Protein AF-A0A5M9ZKP3-F1 (afdb_monomer_lite)

pLDDT: mean 84.17, std 13.14, range [39.78, 98.56]

Foldseek 3Di:
DDPCCVVPNPQDEPAQDDCLAVLLLLLLLLCQLLQAFQQQAHHDQVQWPDDDDCLQWPDDPFHTFGAQNPPSDGQKHAGGADPDDCPPPVNNDFRIDGPQLVWTKHADGGPPHRMGINDHRHNVSSVRSSVSRVNSSVSCNNIGQAQDQDQWDKDAFDQADPVRDGARFRIKTAQPDADQPAFGIWTWHQDPVPRWIWTWTAGPVRPDTDIDTHRDPVSNSVSNSSSSRSHHGPDPPDDD

Sequence (240 aa):
MELGNLLFGHSRGPHPVDRSSPAADLLSDTLAELGVDGYGRRMDDSRLRGPVPDRVLSDTDRGVDVRDPDSGRTLARIRAYWWGDPDDPEAALPNLEVPDAGLTVRWYKYWPRDAYADIPLDPAAAGRARRALAPALKALAPYVRHPTAADPVWHGPAVVDDRGRRVDALDVFDAPPGRPDECDHGWIALDPACGRLEAHCLTRDGMCDTIACFDSMDAARAWVAREARRWRYPDEKGDS

Structure (mmCIF, N/CA/C/O backbone):
data_AF-A0A5M9ZKP3-F1
#
_entry.id   AF-A0A5M9ZKP3-F1
#
loop_
_atom_site.group_PDB
_atom_site.id
_atom_site.type_symbol
_atom_site.label_atom_id
_atom_site.label_alt_id
_atom_site.label_comp_id
_atom_site.label_asym_id
_atom_site.label_entity_id
_atom_site.label_seq_id
_atom_site.pdbx_PDB_ins_code
_atom_site.Cartn_x
_atom_site.Cartn_y
_atom_site.Cartn_z
_atom_site.occupancy
_atom_site.B_iso_or_equiv
_atom_site.auth_seq_id
_atom_site.auth_comp_id
_atom_site.auth_asym_id
_atom_site.auth_atom_id
_atom_site.pdbx_PDB_model_num
ATOM 1 N N . MET A 1 1 ? -17.528 1.423 -2.654 1.00 55.88 1 MET A N 1
ATOM 2 C CA . MET A 1 1 ? -17.245 1.662 -4.080 1.00 55.88 1 MET A CA 1
ATOM 3 C C . MET A 1 1 ? -17.573 3.114 -4.353 1.00 55.88 1 MET A C 1
ATOM 5 O O . MET A 1 1 ? -18.723 3.497 -4.172 1.00 55.88 1 MET A O 1
ATOM 9 N N . GLU A 1 2 ? -16.578 3.931 -4.678 1.00 66.69 2 GLU A N 1
ATOM 10 C CA . GLU A 1 2 ? -16.795 5.357 -4.943 1.00 66.69 2 GLU A CA 1
ATOM 11 C C . GLU A 1 2 ? -17.558 5.580 -6.254 1.00 66.69 2 GLU A C 1
ATOM 13 O O . GLU A 1 2 ? -17.308 4.899 -7.252 1.00 66.69 2 GLU A O 1
ATOM 18 N N . LEU A 1 3 ? -18.437 6.589 -6.282 1.00 70.25 3 LEU A N 1
ATOM 19 C CA . LEU A 1 3 ? -19.161 7.015 -7.488 1.00 70.25 3 LEU A CA 1
ATOM 20 C C . LEU A 1 3 ? -18.199 7.285 -8.662 1.00 70.25 3 LEU A C 1
ATOM 22 O O . LEU A 1 3 ? -18.526 6.997 -9.807 1.00 70.25 3 LEU A O 1
ATOM 26 N N . GLY A 1 4 ? -16.982 7.757 -8.375 1.00 68.25 4 GLY A N 1
ATOM 27 C CA . GLY A 1 4 ? -15.938 7.962 -9.381 1.00 68.25 4 GLY A CA 1
ATOM 28 C C . GLY A 1 4 ? -15.507 6.680 -10.099 1.00 68.25 4 GLY A C 1
ATOM 29 O O . GLY A 1 4 ? -15.381 6.698 -11.317 1.00 68.25 4 GLY A O 1
ATOM 30 N N . ASN A 1 5 ? -15.355 5.554 -9.394 1.00 71.69 5 ASN A N 1
ATOM 31 C CA . ASN A 1 5 ? -15.018 4.278 -10.038 1.00 71.69 5 ASN A CA 1
ATOM 32 C C . ASN A 1 5 ? -16.210 3.711 -10.835 1.00 71.69 5 ASN A C 1
ATOM 34 O O . ASN A 1 5 ? -16.041 3.049 -11.856 1.00 71.69 5 ASN A O 1
ATOM 38 N N . LEU A 1 6 ? -17.438 3.994 -10.394 1.00 71.38 6 LEU A N 1
ATOM 39 C CA . LEU A 1 6 ? -18.641 3.611 -11.133 1.00 71.38 6 LEU A CA 1
ATOM 40 C C . LEU A 1 6 ? -18.787 4.403 -12.443 1.00 71.38 6 LEU A C 1
ATOM 42 O O . LEU A 1 6 ? -19.155 3.821 -13.461 1.00 71.38 6 LEU A O 1
ATOM 46 N N . LEU A 1 7 ? -18.481 5.703 -12.414 1.00 71.38 7 LEU A N 1
ATOM 47 C CA . LEU A 1 7 ? -18.628 6.612 -13.553 1.00 71.38 7 LEU A CA 1
ATOM 48 C C . LEU A 1 7 ? -17.433 6.598 -14.516 1.00 71.38 7 LEU A C 1
ATOM 50 O O . LEU A 1 7 ? -17.628 6.750 -15.717 1.00 71.38 7 LEU A O 1
ATOM 54 N N . PHE A 1 8 ? -16.213 6.433 -14.002 1.00 70.19 8 PHE A N 1
ATOM 55 C CA . PHE A 1 8 ? -14.972 6.682 -14.750 1.00 70.19 8 PHE A CA 1
ATOM 56 C C . PHE A 1 8 ? -13.936 5.563 -14.613 1.00 70.19 8 PHE A C 1
ATOM 58 O O . PHE A 1 8 ? -12.812 5.706 -15.082 1.00 70.19 8 PHE A O 1
ATOM 65 N N . GLY A 1 9 ? -14.270 4.492 -13.896 1.00 64.56 9 GLY A N 1
ATOM 66 C CA . GLY A 1 9 ? -13.301 3.545 -13.372 1.00 64.56 9 GLY A CA 1
ATOM 67 C C . GLY A 1 9 ? -13.055 2.308 -14.222 1.00 64.56 9 GLY A C 1
ATOM 68 O O . GLY A 1 9 ? -13.945 1.468 -14.391 1.00 64.56 9 GLY A O 1
ATOM 69 N N . HIS A 1 10 ? -11.804 2.137 -14.647 1.00 70.31 10 HIS A N 1
ATOM 70 C CA . HIS A 1 10 ? -11.290 0.888 -15.223 1.00 70.31 10 HIS A CA 1
ATOM 71 C C . HIS A 1 10 ? -10.821 -0.119 -14.163 1.00 70.31 10 HIS A C 1
ATOM 73 O O . HIS A 1 10 ? -10.494 -1.259 -14.501 1.00 70.31 10 HIS A O 1
ATOM 79 N N . SER A 1 11 ? -10.784 0.262 -12.877 1.00 69.31 11 SER A N 1
ATOM 80 C CA . SER A 1 11 ? -10.420 -0.668 -11.808 1.00 69.31 11 SER A CA 1
ATOM 81 C C . SER A 1 11 ? -11.596 -1.596 -11.519 1.00 69.31 11 SER A C 1
ATOM 83 O O . SER A 1 11 ? -12.480 -1.354 -10.695 1.00 69.31 11 SER A O 1
ATOM 85 N N . ARG A 1 12 ? -11.626 -2.684 -12.282 1.00 76.06 12 ARG A N 1
ATOM 86 C CA . ARG A 1 12 ? -12.515 -3.817 -12.067 1.00 76.06 12 ARG A CA 1
ATOM 87 C C . ARG A 1 12 ? -11.688 -5.085 -12.128 1.00 76.06 12 ARG A C 1
ATOM 89 O O . ARG A 1 12 ? -10.741 -5.203 -12.904 1.00 76.06 12 ARG A O 1
ATOM 96 N N . GLY A 1 13 ? -12.054 -6.034 -11.290 1.00 79.31 13 GLY A N 1
ATOM 97 C CA . GLY A 1 13 ? -11.416 -7.332 -11.236 1.00 79.31 13 GLY A CA 1
ATOM 98 C C . GLY A 1 13 ? -12.259 -8.303 -10.423 1.00 79.31 13 GLY A C 1
ATOM 99 O O . GLY A 1 13 ? -13.232 -7.893 -9.786 1.00 79.31 13 GLY A O 1
ATOM 100 N N . PRO A 1 14 ? -11.903 -9.592 -10.458 1.00 89.69 14 PRO A N 1
ATOM 101 C CA . PRO A 1 14 ? -12.665 -10.636 -9.783 1.00 89.69 14 PRO A CA 1
ATOM 102 C C . PRO A 1 14 ? -12.594 -10.533 -8.254 1.00 89.69 14 PRO A C 1
ATOM 104 O O . PRO A 1 14 ? -13.503 -11.010 -7.575 1.00 89.69 14 PRO A O 1
ATOM 107 N N . HIS A 1 15 ? -11.550 -9.899 -7.707 1.00 94.31 15 HIS A N 1
ATOM 108 C CA . HIS A 1 15 ? -11.318 -9.840 -6.266 1.00 94.31 15 HIS A CA 1
ATOM 109 C C . HIS A 1 15 ? -11.120 -8.393 -5.795 1.00 94.31 15 HIS A C 1
ATOM 111 O O . HIS A 1 15 ? -10.060 -7.819 -6.053 1.00 94.31 15 HIS A O 1
ATOM 117 N N . PRO A 1 16 ? -12.107 -7.774 -5.118 1.00 93.31 16 PRO A N 1
ATOM 118 C CA . PRO A 1 16 ? -11.908 -6.468 -4.499 1.00 93.31 16 PRO A CA 1
ATOM 119 C C . PRO A 1 16 ? -10.844 -6.560 -3.399 1.00 93.31 16 PRO A C 1
ATOM 121 O O . PRO A 1 16 ? -10.803 -7.527 -2.637 1.00 93.31 16 PRO A O 1
ATOM 124 N N . VAL A 1 17 ? -9.990 -5.545 -3.310 1.00 91.81 17 VAL A N 1
ATOM 125 C CA . VAL A 1 17 ? -8.991 -5.418 -2.247 1.00 91.81 17 VAL A CA 1
ATOM 126 C C . VAL A 1 17 ? -9.640 -4.776 -1.028 1.00 91.81 17 VAL A C 1
ATOM 128 O O . VAL A 1 17 ? -10.095 -3.632 -1.074 1.00 91.81 17 VAL A O 1
ATOM 131 N N . ASP A 1 18 ? -9.641 -5.499 0.088 1.00 89.00 18 ASP A N 1
ATOM 132 C CA . ASP A 1 18 ? -9.985 -4.925 1.382 1.00 89.00 18 ASP A CA 1
ATOM 133 C C . ASP A 1 18 ? -8.815 -4.078 1.901 1.00 89.00 18 ASP A C 1
ATOM 135 O O . ASP A 1 18 ? -7.808 -4.598 2.387 1.00 89.00 18 ASP A O 1
ATOM 139 N N . ARG A 1 19 ? -8.964 -2.753 1.814 1.00 84.69 19 ARG A N 1
ATOM 140 C CA . ARG A 1 19 ? -7.975 -1.771 2.290 1.00 84.69 19 ARG A CA 1
ATOM 141 C C . ARG A 1 19 ? -7.686 -1.840 3.795 1.00 84.69 19 ARG A C 1
ATOM 143 O O . ARG A 1 19 ? -6.686 -1.278 4.230 1.00 84.69 19 ARG A O 1
ATOM 150 N N . SER A 1 20 ? -8.576 -2.452 4.580 1.00 80.12 20 SER A N 1
ATOM 151 C CA . SER A 1 20 ? -8.411 -2.625 6.029 1.00 80.12 20 SER A CA 1
ATOM 152 C C . SER A 1 20 ? -7.674 -3.918 6.393 1.00 80.12 20 SER A C 1
ATOM 154 O O . SER A 1 20 ? -7.302 -4.120 7.555 1.00 80.12 20 SER A O 1
ATOM 156 N N . SER A 1 21 ? -7.436 -4.780 5.397 1.00 85.31 21 SER A N 1
ATOM 157 C CA . SER A 1 21 ? -6.792 -6.071 5.591 1.00 85.31 21 SER A CA 1
ATOM 158 C C . SER A 1 21 ? -5.281 -5.937 5.837 1.00 85.31 21 SER A C 1
ATOM 160 O O . SER A 1 21 ? -4.614 -5.126 5.187 1.00 85.31 21 SER A O 1
ATOM 162 N N . PRO A 1 22 ? -4.691 -6.827 6.661 1.00 85.88 22 PRO A N 1
ATOM 163 C CA . PRO A 1 22 ? -3.238 -6.899 6.839 1.00 85.88 22 PRO A CA 1
ATOM 164 C C . PRO A 1 22 ? -2.457 -7.135 5.536 1.00 85.88 22 PRO A C 1
ATOM 166 O O . PRO A 1 22 ? -1.272 -6.825 5.449 1.00 85.88 22 PRO A O 1
ATOM 169 N N . ALA A 1 23 ? -3.099 -7.717 4.519 1.00 92.25 23 ALA A N 1
ATOM 170 C CA . ALA A 1 23 ? -2.484 -7.949 3.219 1.00 92.25 23 ALA A CA 1
ATOM 171 C C . ALA A 1 23 ? -2.307 -6.644 2.427 1.00 92.25 23 ALA A C 1
ATOM 173 O O . ALA A 1 23 ? -1.245 -6.418 1.845 1.00 92.25 23 ALA A O 1
ATOM 174 N N . ALA A 1 24 ? -3.326 -5.776 2.437 1.00 90.88 24 ALA A N 1
ATOM 175 C CA . ALA A 1 24 ? -3.247 -4.447 1.839 1.00 90.88 24 ALA A CA 1
ATOM 176 C C . ALA A 1 24 ? -2.219 -3.565 2.559 1.00 90.88 24 ALA A C 1
ATOM 178 O O . ALA A 1 24 ? -1.485 -2.835 1.893 1.00 90.88 24 ALA A O 1
ATOM 179 N N . ASP A 1 25 ? -2.117 -3.683 3.887 1.00 85.81 25 ASP A N 1
ATOM 180 C CA . ASP A 1 25 ? -1.065 -3.042 4.682 1.00 85.81 25 ASP A CA 1
ATOM 181 C C . ASP A 1 25 ? 0.323 -3.478 4.227 1.00 85.81 25 ASP A C 1
ATOM 183 O O . ASP A 1 25 ? 1.108 -2.654 3.769 1.00 85.81 25 ASP A O 1
ATOM 187 N N . LEU A 1 26 ? 0.591 -4.788 4.246 1.00 89.94 26 LEU A N 1
ATOM 188 C CA . LEU A 1 26 ? 1.899 -5.330 3.883 1.00 89.94 26 LEU A CA 1
ATOM 189 C C . LEU A 1 26 ? 2.330 -4.917 2.471 1.00 89.94 26 LEU A C 1
ATOM 191 O O . LEU A 1 26 ? 3.510 -4.652 2.224 1.00 89.94 26 LEU A O 1
ATOM 195 N N . LEU A 1 27 ? 1.389 -4.885 1.527 1.00 93.12 27 LEU A N 1
ATOM 196 C CA . LEU A 1 27 ? 1.678 -4.445 0.169 1.00 93.12 27 LEU A CA 1
ATOM 197 C C . LEU A 1 27 ? 1.914 -2.929 0.099 1.00 93.12 27 LEU A C 1
ATOM 199 O O . LEU A 1 27 ? 2.838 -2.511 -0.589 1.00 93.12 27 LEU A O 1
ATOM 203 N N . SER A 1 28 ? 1.144 -2.121 0.833 1.00 89.38 28 SER A N 1
ATOM 204 C CA . SER A 1 28 ? 1.359 -0.667 0.919 1.00 89.38 28 SER A CA 1
ATOM 205 C C . SER A 1 28 ? 2.723 -0.336 1.515 1.00 89.38 28 SER A C 1
ATOM 207 O O . SER A 1 28 ? 3.463 0.441 0.918 1.00 89.38 28 SER A O 1
ATOM 209 N N . ASP A 1 29 ? 3.093 -0.995 2.614 1.00 87.19 29 ASP A N 1
ATOM 210 C CA . ASP A 1 29 ? 4.409 -0.860 3.239 1.00 87.19 29 ASP A CA 1
ATOM 211 C C . ASP A 1 29 ? 5.508 -1.257 2.252 1.00 87.19 29 ASP A C 1
ATOM 213 O O . ASP A 1 29 ? 6.501 -0.557 2.095 1.00 87.19 29 ASP A O 1
ATOM 217 N N . THR A 1 30 ? 5.304 -2.342 1.502 1.00 93.38 30 THR A N 1
ATOM 218 C CA . THR A 1 30 ? 6.260 -2.781 0.479 1.00 93.38 30 THR A CA 1
ATOM 219 C C . THR A 1 30 ? 6.447 -1.732 -0.624 1.00 93.38 30 THR A C 1
ATOM 221 O O . THR A 1 30 ? 7.581 -1.481 -1.019 1.00 93.38 30 THR A O 1
ATOM 224 N N . LEU A 1 31 ? 5.377 -1.099 -1.118 1.00 92.81 31 LEU A N 1
ATOM 225 C CA . LEU A 1 31 ? 5.486 -0.019 -2.111 1.00 92.81 31 LEU A CA 1
ATOM 226 C C . LEU A 1 31 ? 6.172 1.224 -1.525 1.00 92.81 31 LEU A C 1
ATOM 228 O O . LEU A 1 31 ? 7.014 1.832 -2.187 1.00 92.81 31 LEU A O 1
ATOM 232 N N . ALA A 1 32 ? 5.867 1.557 -0.271 1.00 87.94 32 ALA A N 1
ATOM 233 C CA . ALA A 1 32 ? 6.476 2.683 0.419 1.00 87.94 32 ALA A CA 1
ATOM 234 C C . ALA A 1 32 ? 7.980 2.477 0.660 1.00 87.94 32 ALA A C 1
ATOM 236 O O . ALA A 1 32 ? 8.771 3.374 0.384 1.00 87.94 32 ALA A O 1
ATOM 237 N N . GLU A 1 33 ? 8.392 1.283 1.096 1.00 90.56 33 GLU A N 1
ATOM 238 C CA . GLU A 1 33 ? 9.799 0.894 1.279 1.00 90.56 33 GLU A CA 1
ATOM 239 C C . GLU A 1 33 ? 10.582 0.848 -0.042 1.00 90.56 33 GLU A C 1
ATOM 241 O O . GLU A 1 33 ? 11.802 1.023 -0.048 1.00 90.56 33 GLU A O 1
ATOM 246 N N . LEU A 1 34 ? 9.892 0.635 -1.167 1.00 93.81 34 LEU A N 1
ATOM 247 C CA . LEU A 1 34 ? 10.457 0.795 -2.507 1.00 93.81 34 LEU A CA 1
ATOM 248 C C . LEU A 1 34 ? 10.590 2.267 -2.919 1.00 93.81 34 LEU A C 1
ATOM 250 O O . LEU A 1 34 ? 11.115 2.532 -3.991 1.00 93.81 34 LEU A O 1
ATOM 254 N N . GLY A 1 35 ? 10.124 3.227 -2.119 1.00 92.19 35 GLY A N 1
ATOM 255 C CA . GLY A 1 35 ? 10.151 4.645 -2.471 1.00 92.19 35 GLY A CA 1
ATOM 256 C C . GLY A 1 35 ? 9.155 5.003 -3.574 1.00 92.19 35 GLY A C 1
ATOM 257 O O . GLY A 1 35 ? 9.436 5.891 -4.378 1.00 92.19 35 GLY A O 1
ATOM 258 N N . VAL A 1 36 ? 8.009 4.316 -3.635 1.00 92.25 36 VAL A N 1
ATOM 259 C CA . VAL A 1 36 ? 6.927 4.584 -4.594 1.00 92.25 36 VAL A CA 1
ATOM 260 C C . VAL A 1 36 ? 5.678 5.058 -3.852 1.00 92.25 36 VAL A C 1
ATOM 262 O O . VAL A 1 36 ? 5.279 4.479 -2.843 1.00 92.25 36 VAL A O 1
ATOM 265 N N . ASP A 1 37 ? 5.063 6.136 -4.328 1.00 87.69 37 ASP A N 1
ATOM 266 C CA . ASP A 1 37 ? 3.878 6.736 -3.725 1.00 87.69 37 ASP A CA 1
ATOM 267 C C . ASP A 1 37 ? 2.566 6.027 -4.125 1.00 87.69 37 ASP A C 1
ATOM 269 O O . ASP A 1 37 ? 2.519 5.143 -4.985 1.00 87.69 37 ASP A O 1
ATOM 273 N N . GLY A 1 38 ? 1.454 6.443 -3.509 1.00 82.31 38 GLY A N 1
ATOM 274 C CA . GLY A 1 38 ? 0.123 5.896 -3.800 1.00 82.31 38 GLY A CA 1
ATOM 275 C C . GLY A 1 38 ? -0.393 6.183 -5.219 1.00 82.31 38 GLY A C 1
ATOM 276 O O . GLY A 1 38 ? -1.407 5.608 -5.621 1.00 82.31 38 GLY A O 1
ATOM 277 N N . TYR A 1 39 ? 0.289 7.042 -5.982 1.00 86.12 39 TYR A N 1
ATOM 278 C CA . TYR A 1 39 ? 0.002 7.337 -7.385 1.00 86.12 39 TYR A CA 1
ATOM 279 C C . TYR A 1 39 ? 0.867 6.515 -8.346 1.00 86.12 39 TYR A C 1
ATOM 281 O O . TYR A 1 39 ? 0.723 6.659 -9.560 1.00 86.12 39 TYR A O 1
ATOM 289 N N . GLY A 1 40 ? 1.732 5.635 -7.837 1.00 89.25 40 GLY A N 1
ATOM 290 C CA . GLY A 1 40 ? 2.624 4.817 -8.650 1.00 89.25 40 GLY A CA 1
ATOM 291 C C . GLY A 1 40 ? 3.806 5.592 -9.232 1.00 89.25 40 GLY A C 1
ATOM 292 O O . GLY A 1 40 ? 4.340 5.193 -10.267 1.00 89.25 40 GLY A O 1
ATOM 293 N N . ARG A 1 41 ? 4.195 6.708 -8.607 1.00 91.12 41 ARG A N 1
ATOM 294 C CA . ARG A 1 41 ? 5.374 7.516 -8.950 1.00 91.12 41 ARG A CA 1
ATOM 295 C C . ARG A 1 41 ? 6.450 7.346 -7.882 1.00 91.12 41 ARG A C 1
ATOM 297 O O . ARG A 1 41 ? 6.148 6.929 -6.768 1.00 91.12 41 ARG A O 1
ATOM 304 N N . ARG A 1 42 ? 7.709 7.673 -8.190 1.00 91.62 42 ARG A N 1
ATOM 305 C CA . ARG A 1 42 ? 8.724 7.780 -7.132 1.00 91.62 42 ARG A CA 1
ATOM 306 C C . ARG A 1 42 ? 8.285 8.823 -6.113 1.00 91.62 42 ARG A C 1
ATOM 308 O O . ARG A 1 42 ? 7.721 9.852 -6.478 1.00 91.62 42 ARG A O 1
ATOM 315 N N . MET A 1 43 ? 8.558 8.538 -4.849 1.00 89.50 43 MET A N 1
ATOM 316 C CA . MET A 1 43 ? 8.419 9.527 -3.795 1.00 89.50 43 MET A CA 1
ATOM 317 C C . MET A 1 43 ? 9.343 10.717 -4.056 1.00 89.50 43 MET A C 1
ATOM 319 O O . MET A 1 43 ? 10.400 10.585 -4.675 1.00 89.50 43 MET A O 1
ATOM 323 N N . ASP A 1 44 ? 8.924 11.874 -3.566 1.00 82.50 44 ASP A N 1
ATOM 324 C CA . ASP A 1 44 ? 9.705 13.099 -3.588 1.00 82.50 44 ASP A CA 1
ATOM 325 C C . ASP A 1 44 ? 10.895 13.042 -2.616 1.00 82.50 44 ASP A C 1
ATOM 327 O O . ASP A 1 44 ? 10.956 12.217 -1.699 1.00 82.50 44 ASP A O 1
ATOM 331 N N . ASP A 1 45 ? 11.837 13.971 -2.792 1.00 77.12 45 ASP A N 1
ATOM 332 C CA . ASP A 1 45 ? 13.074 14.035 -2.003 1.00 77.12 45 ASP A CA 1
ATOM 333 C C . ASP A 1 45 ? 12.817 14.143 -0.491 1.00 77.12 45 ASP A C 1
ATOM 335 O O . ASP A 1 45 ? 13.629 13.670 0.304 1.00 77.12 45 ASP A O 1
ATOM 339 N N . SER A 1 46 ? 11.667 14.695 -0.077 1.00 74.56 46 SER A N 1
ATOM 340 C CA . SER A 1 46 ? 11.294 14.824 1.340 1.00 74.56 46 SER A CA 1
ATOM 341 C C . SER A 1 46 ? 11.161 13.469 2.054 1.00 74.56 46 SER A C 1
ATOM 343 O O . SER A 1 46 ? 11.382 13.364 3.263 1.00 74.56 46 SER A O 1
ATOM 345 N N . ARG A 1 47 ? 10.861 12.405 1.301 1.00 72.50 47 ARG A N 1
ATOM 346 C CA . ARG A 1 47 ? 10.662 11.032 1.794 1.00 72.50 47 ARG A CA 1
ATOM 347 C C . ARG A 1 47 ? 11.869 10.128 1.552 1.00 72.50 47 ARG A C 1
ATOM 349 O O . ARG A 1 47 ? 11.910 8.984 2.016 1.00 72.50 47 ARG A O 1
ATOM 356 N N . LEU A 1 48 ? 12.879 10.644 0.861 1.00 80.62 48 LEU A N 1
ATOM 357 C CA . LEU A 1 48 ? 14.123 9.954 0.570 1.00 80.62 48 LEU A CA 1
ATOM 358 C C . LEU A 1 48 ? 15.235 10.451 1.510 1.00 80.62 48 LEU A C 1
ATOM 360 O O . LEU A 1 48 ? 15.219 11.557 2.049 1.00 80.62 48 LEU A O 1
ATOM 364 N N . ARG A 1 49 ? 16.205 9.583 1.785 1.00 81.81 49 ARG A N 1
ATOM 365 C CA . ARG A 1 49 ? 17.470 9.912 2.468 1.00 81.81 49 ARG A CA 1
ATOM 366 C C . ARG A 1 49 ? 18.520 10.426 1.484 1.00 81.81 49 ARG A C 1
ATOM 368 O O . ARG A 1 49 ? 19.538 10.969 1.898 1.00 81.81 49 ARG A O 1
ATOM 375 N N . GLY A 1 50 ? 18.294 10.208 0.193 1.00 84.31 50 GLY A N 1
ATOM 376 C CA . GLY A 1 50 ? 19.193 10.577 -0.886 1.00 84.31 50 GLY A CA 1
ATOM 377 C C . GLY A 1 50 ? 18.699 10.048 -2.233 1.00 84.31 50 GLY A C 1
ATOM 378 O O . GLY A 1 50 ? 17.668 9.375 -2.289 1.00 84.31 50 GLY A O 1
ATOM 379 N N . PRO A 1 51 ? 19.440 10.321 -3.319 1.00 85.75 51 PRO A N 1
ATOM 380 C CA . PRO A 1 51 ? 19.029 9.952 -4.666 1.00 85.75 51 PRO A CA 1
ATOM 381 C C . PRO A 1 51 ? 18.945 8.432 -4.820 1.00 85.75 51 PRO A C 1
ATOM 383 O O . PRO A 1 51 ? 19.919 7.713 -4.583 1.00 85.75 51 PRO A O 1
ATOM 386 N N . VAL A 1 52 ? 17.780 7.949 -5.245 1.00 88.94 52 VAL A N 1
ATOM 387 C CA . VAL A 1 52 ? 17.554 6.531 -5.522 1.00 88.94 52 VAL A CA 1
ATOM 388 C C . VAL A 1 52 ? 18.242 6.137 -6.839 1.00 88.94 52 VAL A C 1
ATOM 390 O O . VAL A 1 52 ? 18.042 6.814 -7.846 1.00 88.94 52 VAL A O 1
ATOM 393 N N . PRO A 1 53 ? 19.028 5.043 -6.881 1.00 90.75 53 PRO A N 1
ATOM 394 C CA . PRO A 1 53 ? 19.705 4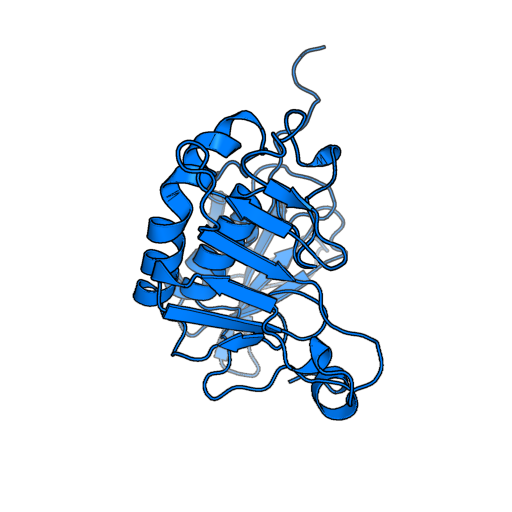.628 -8.107 1.00 90.75 53 PRO A CA 1
ATOM 395 C C . PRO A 1 53 ? 18.736 4.192 -9.216 1.00 90.75 53 PRO A C 1
ATOM 397 O O . PRO A 1 53 ? 17.963 3.248 -9.027 1.00 90.75 53 PRO A O 1
ATOM 400 N N . ASP A 1 54 ? 18.891 4.764 -10.416 1.00 93.25 54 ASP A N 1
ATOM 401 C CA . ASP A 1 54 ? 18.047 4.448 -11.586 1.00 93.25 54 ASP A CA 1
ATOM 402 C C . ASP A 1 54 ? 18.125 2.985 -12.051 1.00 93.25 54 ASP A C 1
ATOM 404 O O . ASP A 1 54 ? 17.246 2.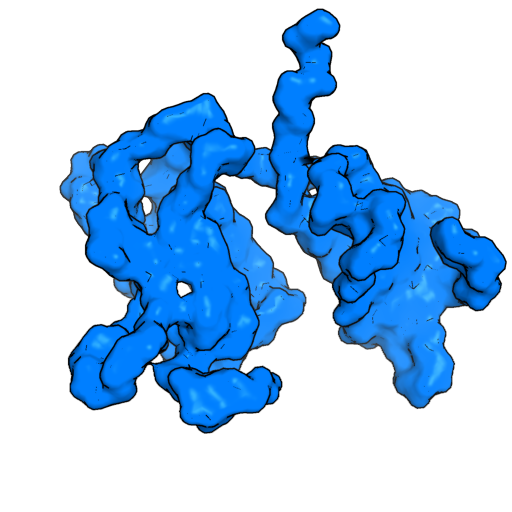453 -12.729 1.00 93.25 54 ASP A O 1
ATOM 408 N N . ARG A 1 55 ? 19.204 2.296 -11.668 1.00 94.12 55 ARG A N 1
ATOM 409 C CA . ARG A 1 55 ? 19.364 0.861 -11.921 1.00 94.12 55 ARG A CA 1
ATOM 410 C C . ARG A 1 55 ? 18.397 -0.012 -11.111 1.00 94.12 55 ARG A C 1
ATOM 412 O O . ARG A 1 55 ? 18.254 -1.180 -11.451 1.00 94.12 55 ARG A O 1
ATOM 419 N N . VAL A 1 56 ? 17.783 0.522 -10.047 1.00 96.00 56 VAL A N 1
ATOM 420 C CA . VAL A 1 56 ? 16.853 -0.207 -9.163 1.00 96.00 56 VAL A CA 1
ATOM 421 C C . VAL A 1 56 ? 15.419 0.278 -9.339 1.00 96.00 56 VAL A C 1
ATOM 423 O O . VAL A 1 56 ? 14.520 -0.545 -9.468 1.00 96.00 56 VAL A O 1
ATOM 426 N N . LEU A 1 57 ? 15.194 1.589 -9.387 1.00 96.31 57 LEU A N 1
ATOM 427 C CA . LEU A 1 57 ? 13.918 2.165 -9.812 1.00 96.31 57 LEU A CA 1
ATOM 428 C C . LEU A 1 57 ? 14.163 2.899 -11.115 1.00 96.31 57 LEU A C 1
ATOM 430 O O . LEU A 1 57 ? 15.034 3.747 -11.144 1.00 96.31 57 LEU A O 1
ATOM 434 N N . SER A 1 58 ? 13.418 2.605 -12.171 1.00 95.69 58 SER A N 1
ATOM 435 C CA . SER A 1 58 ? 13.489 3.341 -13.433 1.00 95.69 58 SER A CA 1
ATOM 436 C C . SER A 1 58 ? 12.168 4.049 -13.639 1.00 95.69 58 SER A C 1
ATOM 438 O O . SER A 1 58 ? 11.121 3.405 -13.596 1.00 95.69 58 SER A O 1
ATOM 440 N N . ASP A 1 59 ? 12.204 5.355 -13.897 1.00 94.75 59 ASP A N 1
ATOM 441 C CA . ASP A 1 59 ? 10.978 6.052 -14.267 1.00 94.75 59 ASP A CA 1
ATOM 442 C C . ASP A 1 59 ? 10.545 5.593 -15.654 1.00 94.75 59 ASP A C 1
ATOM 444 O O . ASP A 1 59 ? 11.355 5.227 -16.509 1.00 94.75 59 ASP A O 1
ATOM 448 N N . THR A 1 60 ? 9.238 5.582 -15.841 1.00 93.50 60 THR A N 1
ATOM 449 C CA . THR A 1 60 ? 8.572 5.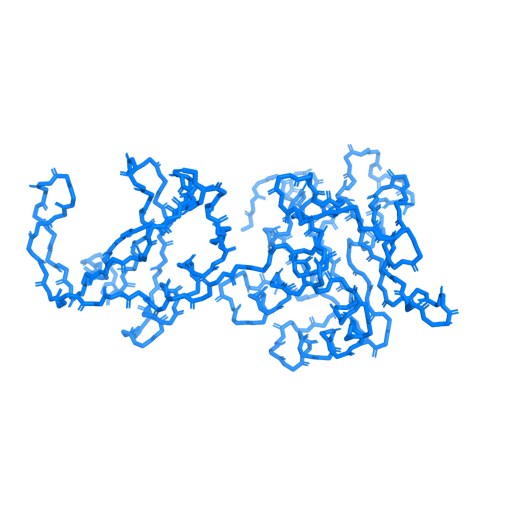375 -17.120 1.00 93.50 60 THR A CA 1
ATOM 450 C C . THR A 1 60 ? 7.620 6.545 -17.325 1.00 93.50 60 THR A C 1
ATOM 452 O O . THR A 1 60 ? 7.302 7.273 -16.377 1.00 93.50 60 THR A O 1
ATOM 455 N N . ASP A 1 61 ? 7.079 6.691 -18.529 1.00 88.69 61 ASP A N 1
ATOM 456 C CA . ASP A 1 61 ? 6.118 7.758 -18.835 1.00 88.69 61 ASP A CA 1
ATOM 457 C C . ASP A 1 61 ? 4.943 7.784 -17.832 1.00 88.69 61 ASP A C 1
ATOM 459 O O . ASP A 1 61 ? 4.406 8.838 -17.465 1.00 88.69 61 ASP A O 1
ATOM 463 N N . ARG A 1 62 ? 4.591 6.615 -17.281 1.00 87.88 62 ARG A N 1
ATOM 464 C CA . ARG A 1 62 ? 3.390 6.420 -16.465 1.00 87.88 62 ARG A CA 1
ATOM 465 C C . ARG A 1 62 ? 3.608 5.848 -15.074 1.00 87.88 62 ARG A C 1
ATOM 467 O O . ARG A 1 62 ? 2.625 5.608 -14.381 1.00 87.88 62 ARG A O 1
ATOM 474 N N . GLY A 1 63 ? 4.841 5.669 -14.631 1.00 94.31 63 GLY A N 1
ATOM 475 C CA . GLY A 1 63 ? 5.116 5.156 -13.295 1.00 94.31 63 GLY A CA 1
ATOM 476 C C . GLY A 1 63 ? 6.556 4.714 -13.136 1.00 94.31 63 GLY A C 1
ATOM 477 O O . GLY A 1 63 ? 7.452 5.395 -13.628 1.00 94.31 63 GLY A O 1
ATOM 478 N N . VAL A 1 64 ? 6.777 3.579 -12.481 1.00 96.75 64 VAL A N 1
ATOM 479 C CA . VAL A 1 64 ? 8.106 3.105 -12.090 1.00 96.75 64 VAL A CA 1
ATOM 480 C C . VAL A 1 64 ? 8.256 1.612 -12.372 1.00 96.75 64 VAL A C 1
ATOM 482 O O . VAL A 1 64 ? 7.437 0.792 -11.955 1.00 96.75 64 VAL A O 1
ATOM 485 N N . ASP A 1 65 ? 9.346 1.254 -13.041 1.00 97.88 65 ASP A N 1
ATOM 486 C CA . ASP A 1 65 ? 9.832 -0.120 -13.112 1.00 97.88 65 ASP A CA 1
ATOM 487 C C . ASP A 1 65 ? 10.757 -0.390 -11.922 1.00 97.88 65 ASP A C 1
ATOM 489 O O . ASP A 1 65 ? 11.739 0.323 -11.711 1.00 97.88 65 ASP A O 1
ATOM 493 N N . VAL A 1 66 ? 10.484 -1.462 -11.183 1.00 98.12 66 VAL A N 1
ATOM 494 C CA . VAL A 1 66 ? 11.342 -1.958 -10.103 1.00 98.12 66 VAL A CA 1
ATOM 495 C C . VAL A 1 66 ? 12.231 -3.052 -10.670 1.00 98.12 66 VAL A C 1
ATOM 497 O O . VAL A 1 66 ? 11.733 -4.027 -11.236 1.00 98.12 66 VAL A O 1
ATOM 500 N N . ARG A 1 67 ? 13.545 -2.911 -10.526 1.00 98.25 67 ARG A N 1
ATOM 501 C CA . ARG A 1 67 ? 14.547 -3.792 -11.124 1.00 98.25 67 ARG A CA 1
ATOM 502 C C . ARG A 1 67 ? 15.414 -4.455 -10.073 1.00 98.25 67 ARG A C 1
ATOM 504 O O . ARG A 1 67 ? 15.720 -3.897 -9.022 1.00 98.25 67 ARG A O 1
ATOM 511 N N . ASP A 1 68 ? 15.828 -5.664 -10.401 1.00 97.94 68 ASP A N 1
ATOM 512 C CA . ASP A 1 68 ? 16.849 -6.380 -9.668 1.00 97.94 68 ASP A CA 1
ATOM 513 C C . ASP A 1 68 ? 18.205 -5.673 -9.868 1.00 97.94 68 ASP A C 1
ATOM 515 O O . ASP A 1 68 ? 18.614 -5.468 -11.016 1.00 97.94 68 ASP A O 1
ATOM 519 N N . PRO A 1 69 ? 18.900 -5.271 -8.788 1.00 96.38 69 PRO A N 1
ATOM 520 C CA . PRO A 1 69 ? 20.109 -4.452 -8.880 1.00 96.38 69 PRO A CA 1
ATOM 521 C C . PRO A 1 69 ? 21.292 -5.170 -9.544 1.00 96.38 69 PRO A C 1
ATOM 523 O O . PRO A 1 69 ? 22.193 -4.495 -10.046 1.00 96.38 69 PRO A O 1
ATOM 526 N N . ASP A 1 70 ? 21.295 -6.506 -9.532 1.00 96.44 70 ASP A N 1
ATOM 527 C CA . ASP A 1 70 ? 22.413 -7.327 -9.996 1.00 96.44 70 ASP A CA 1
ATOM 528 C C . ASP A 1 70 ? 22.200 -7.786 -11.444 1.00 96.44 70 ASP A C 1
ATOM 530 O O . ASP A 1 70 ? 23.115 -7.739 -12.265 1.00 96.44 70 ASP A O 1
ATOM 534 N N . SER A 1 71 ? 20.978 -8.207 -11.777 1.00 97.25 71 SER A N 1
ATOM 535 C CA . SER A 1 71 ? 20.625 -8.733 -13.102 1.00 97.25 71 SER A CA 1
ATOM 536 C C . SER A 1 71 ? 19.983 -7.706 -14.036 1.00 97.25 71 SER A C 1
ATOM 538 O O . SER A 1 71 ? 19.886 -7.953 -15.238 1.00 97.25 71 SER A O 1
ATOM 540 N N . GLY A 1 72 ? 19.493 -6.578 -13.512 1.00 96.88 72 GLY A N 1
ATOM 541 C CA . GLY A 1 72 ? 18.740 -5.573 -14.271 1.00 96.88 72 GLY A CA 1
ATOM 542 C C . GLY A 1 72 ? 17.340 -6.024 -14.707 1.00 96.88 72 GLY A C 1
ATOM 543 O O . GLY A 1 72 ? 16.636 -5.271 -15.383 1.00 96.88 72 GLY A O 1
ATOM 544 N N . ARG A 1 73 ? 16.915 -7.238 -14.331 1.00 97.56 73 ARG A N 1
ATOM 545 C CA . ARG A 1 73 ? 15.594 -7.792 -14.649 1.00 97.56 73 ARG A CA 1
ATOM 546 C C . ARG A 1 73 ? 14.495 -6.993 -13.947 1.00 97.56 73 ARG A C 1
ATOM 548 O O . ARG A 1 73 ? 14.610 -6.702 -12.761 1.00 97.56 73 ARG A O 1
ATOM 555 N N . THR A 1 74 ? 13.397 -6.704 -14.644 1.00 98.25 74 THR A N 1
ATOM 556 C CA . THR A 1 74 ? 12.199 -6.109 -14.031 1.00 98.25 74 THR A CA 1
ATOM 557 C C . THR A 1 74 ? 11.550 -7.095 -13.054 1.00 98.25 74 THR A C 1
ATOM 559 O O . THR A 1 74 ? 11.118 -8.175 -13.454 1.00 98.25 74 THR A O 1
ATOM 562 N N . LEU A 1 75 ? 11.472 -6.708 -11.781 1.00 98.56 75 LEU A N 1
ATOM 563 C CA . LEU A 1 75 ? 10.805 -7.434 -10.697 1.00 98.56 75 LEU A CA 1
ATOM 564 C C . LEU A 1 75 ? 9.333 -7.035 -10.563 1.00 98.56 75 LEU A C 1
ATOM 566 O O . LEU A 1 75 ? 8.484 -7.885 -10.300 1.00 98.56 75 LEU A O 1
ATOM 570 N N . ALA A 1 76 ? 9.032 -5.750 -10.753 1.00 98.38 76 ALA A N 1
ATOM 571 C CA . ALA A 1 76 ? 7.669 -5.241 -10.789 1.00 98.38 76 ALA A CA 1
ATOM 572 C C . ALA A 1 76 ? 7.528 -4.043 -11.720 1.00 98.38 76 ALA A C 1
ATOM 574 O O . ALA A 1 76 ? 8.496 -3.337 -12.001 1.00 98.38 76 ALA A O 1
ATOM 575 N N . ARG A 1 77 ? 6.293 -3.809 -12.160 1.00 98.00 77 ARG A N 1
ATOM 576 C CA . ARG A 1 77 ? 5.890 -2.585 -12.855 1.00 98.00 77 ARG A CA 1
ATOM 577 C C . ARG A 1 77 ? 4.790 -1.916 -12.067 1.00 98.00 77 ARG A C 1
ATOM 579 O O . ARG A 1 77 ? 3.804 -2.571 -11.732 1.00 98.00 77 ARG A O 1
ATOM 586 N N . ILE A 1 78 ? 4.960 -0.634 -11.791 1.00 96.94 78 ILE A N 1
ATOM 587 C CA . ILE A 1 78 ? 3.994 0.177 -11.063 1.00 96.94 78 ILE A CA 1
ATOM 588 C C . ILE A 1 78 ? 3.582 1.328 -11.977 1.00 96.94 78 ILE A C 1
ATOM 590 O O . ILE A 1 78 ? 4.434 2.025 -12.515 1.00 96.94 78 ILE A O 1
ATOM 594 N N . ARG A 1 79 ? 2.280 1.517 -12.190 1.00 95.06 79 ARG A N 1
ATOM 595 C CA . ARG A 1 79 ? 1.707 2.515 -13.095 1.00 95.06 79 ARG A CA 1
ATOM 596 C C . ARG A 1 79 ? 0.651 3.345 -12.385 1.00 95.06 79 ARG A C 1
ATOM 598 O O . ARG A 1 79 ? -0.228 2.822 -11.696 1.00 95.06 79 ARG A O 1
ATOM 605 N N . ALA A 1 80 ? 0.684 4.640 -12.649 1.00 91.69 80 ALA A N 1
ATOM 606 C CA . ALA A 1 80 ? -0.375 5.564 -12.303 1.00 91.69 80 ALA A CA 1
ATOM 607 C C . ALA A 1 80 ? -1.682 5.208 -13.017 1.00 91.69 80 ALA A C 1
ATOM 609 O O . ALA A 1 80 ? -1.688 4.669 -14.128 1.00 91.69 80 ALA A O 1
ATOM 610 N N . TYR A 1 81 ? -2.801 5.566 -12.389 1.00 89.06 81 TYR A N 1
ATOM 611 C CA . TYR A 1 81 ? -4.127 5.430 -12.985 1.00 89.06 81 TYR A CA 1
ATOM 612 C C . TYR A 1 81 ? -4.239 6.175 -14.329 1.00 89.06 81 TYR A C 1
ATOM 614 O O . TYR A 1 81 ? -3.645 7.241 -14.500 1.00 89.06 81 TYR A O 1
ATOM 622 N N . TRP A 1 82 ? -4.985 5.607 -15.285 1.00 88.12 82 TRP A N 1
ATOM 623 C CA . TRP A 1 82 ? -5.226 6.228 -16.591 1.00 88.12 82 TRP A CA 1
ATOM 624 C C . TRP A 1 82 ? -6.423 7.170 -16.541 1.00 88.12 82 TRP A C 1
ATOM 626 O O . TRP A 1 82 ? -7.531 6.753 -16.221 1.00 88.12 82 TRP A O 1
ATOM 636 N N . TRP A 1 83 ? -6.185 8.431 -16.890 1.00 85.06 83 TRP A N 1
ATOM 637 C CA . TRP A 1 83 ? -7.206 9.480 -16.960 1.00 85.06 83 TRP A CA 1
ATOM 638 C C . TRP A 1 83 ? -7.625 9.833 -18.392 1.00 85.06 83 TRP A C 1
ATOM 640 O O . TRP A 1 83 ? -8.415 10.757 -18.572 1.00 85.06 83 TRP A O 1
ATOM 650 N N . GLY A 1 84 ? -7.033 9.174 -19.391 1.00 84.50 84 GLY A N 1
ATOM 651 C CA . GLY A 1 84 ? -7.263 9.459 -20.802 1.00 84.50 84 GLY A CA 1
ATOM 652 C C . GLY A 1 84 ? -8.483 8.734 -21.363 1.00 84.50 84 GLY A C 1
ATOM 653 O O . GLY A 1 84 ? -9.437 8.436 -20.646 1.00 84.50 84 GLY A O 1
ATOM 654 N N . ASP A 1 85 ? -8.439 8.464 -22.665 1.00 83.62 85 ASP A N 1
ATOM 655 C CA . ASP A 1 85 ? -9.530 7.808 -23.381 1.00 83.62 85 ASP A CA 1
ATOM 656 C C . ASP A 1 85 ? -9.717 6.356 -22.890 1.00 83.62 85 ASP A C 1
ATOM 658 O O . ASP A 1 85 ? -8.732 5.610 -22.842 1.00 83.62 85 ASP A O 1
ATOM 662 N N . PRO A 1 86 ? -10.937 5.935 -22.509 1.00 80.88 86 PRO A N 1
ATOM 663 C CA . PRO A 1 86 ? -11.210 4.560 -22.097 1.00 80.88 86 PRO A CA 1
ATOM 664 C C . PRO A 1 86 ? -10.907 3.501 -23.167 1.00 80.88 86 PRO A C 1
ATOM 666 O O . PRO A 1 86 ? -10.683 2.345 -22.802 1.00 80.88 86 PRO A O 1
ATOM 669 N N . ASP A 1 87 ? -10.904 3.874 -24.450 1.00 85.25 87 ASP A N 1
ATOM 670 C CA . ASP A 1 87 ? -10.619 2.970 -25.569 1.00 85.25 87 ASP A CA 1
ATOM 671 C C . ASP A 1 87 ? -9.111 2.834 -25.854 1.00 85.25 87 ASP A C 1
ATOM 673 O O . ASP A 1 87 ? -8.698 2.011 -26.679 1.00 85.25 87 ASP A O 1
ATOM 677 N N . ASP A 1 88 ? -8.266 3.608 -25.164 1.00 88.12 88 ASP A N 1
ATOM 678 C CA . ASP A 1 88 ? -6.817 3.476 -25.262 1.00 88.12 88 ASP A CA 1
ATOM 679 C C . ASP A 1 88 ? -6.372 2.111 -24.695 1.00 88.12 88 ASP A C 1
ATOM 681 O O . ASP A 1 88 ? -6.754 1.758 -23.571 1.00 88.12 88 ASP A O 1
ATOM 685 N N . PRO A 1 89 ? -5.538 1.326 -25.410 1.00 87.50 89 PRO A N 1
ATOM 686 C CA . PRO A 1 89 ? -4.972 0.082 -24.887 1.00 87.50 89 PRO A CA 1
ATOM 687 C C . PRO A 1 89 ? -4.329 0.229 -23.503 1.00 87.50 89 PRO A C 1
ATOM 689 O O . PRO A 1 89 ? -4.320 -0.720 -22.714 1.00 87.50 89 PRO A O 1
ATOM 692 N N . GLU A 1 90 ? -3.809 1.413 -23.183 1.00 85.88 90 GLU A N 1
ATOM 693 C CA . GLU A 1 90 ? -3.239 1.705 -21.877 1.00 85.88 90 GLU A CA 1
ATOM 694 C C . GLU A 1 90 ? -4.259 1.677 -20.731 1.00 85.88 90 GLU A C 1
ATOM 696 O O . GLU A 1 90 ? -3.885 1.366 -19.596 1.00 85.88 90 GLU A O 1
ATOM 701 N N . ALA A 1 91 ? -5.537 1.962 -20.998 1.00 86.19 91 ALA A N 1
ATOM 702 C CA . ALA A 1 91 ? -6.610 1.903 -20.005 1.00 86.19 91 ALA A CA 1
ATOM 703 C C . ALA A 1 91 ? -6.813 0.481 -19.449 1.00 86.19 91 ALA A C 1
ATOM 705 O O . ALA A 1 91 ? -7.286 0.307 -18.324 1.00 86.19 91 ALA A O 1
ATOM 706 N N . ALA A 1 92 ? -6.429 -0.545 -20.219 1.00 87.75 92 ALA A N 1
ATOM 707 C CA . ALA A 1 92 ? -6.556 -1.951 -19.839 1.00 87.75 92 ALA A CA 1
ATOM 708 C C . ALA A 1 92 ? -5.374 -2.480 -19.002 1.00 87.75 92 ALA A C 1
ATOM 710 O O . ALA A 1 92 ? -5.461 -3.576 -18.425 1.00 87.75 92 ALA A O 1
ATOM 711 N N . LEU A 1 93 ? -4.265 -1.735 -18.933 1.00 92.44 93 LEU A N 1
ATOM 712 C CA . LEU A 1 93 ? -3.059 -2.176 -18.238 1.00 92.44 93 LEU A CA 1
ATOM 713 C C . LEU A 1 93 ? -3.236 -2.134 -16.709 1.00 92.44 93 LEU A C 1
ATOM 715 O O . LEU A 1 93 ? -3.844 -1.210 -16.170 1.00 92.44 93 LEU A O 1
ATOM 719 N N . PRO A 1 94 ? -2.683 -3.115 -15.976 1.00 94.25 94 PRO A N 1
ATOM 720 C CA . PRO A 1 94 ? -2.692 -3.103 -14.518 1.00 94.25 94 PRO A CA 1
ATOM 721 C C . PRO A 1 94 ? -1.795 -2.002 -13.937 1.00 94.25 94 PRO A C 1
ATOM 723 O O . PRO A 1 94 ? -0.775 -1.612 -14.517 1.00 94.25 94 PRO A O 1
ATOM 726 N N . ASN A 1 95 ? -2.157 -1.550 -12.738 1.00 95.38 95 ASN A N 1
ATOM 727 C CA . ASN A 1 95 ? -1.404 -0.560 -11.981 1.00 95.38 95 ASN A CA 1
ATOM 728 C C . ASN A 1 95 ? -0.206 -1.158 -11.243 1.00 95.38 95 ASN A C 1
ATOM 730 O O . ASN A 1 95 ? 0.797 -0.481 -11.077 1.00 95.38 95 ASN A O 1
ATOM 734 N N . LEU A 1 96 ? -0.285 -2.414 -10.812 1.00 96.56 96 LEU A N 1
ATOM 735 C CA . LEU A 1 96 ? 0.847 -3.151 -10.259 1.00 96.56 96 LEU A CA 1
ATOM 736 C C . LEU A 1 96 ? 0.916 -4.522 -10.915 1.00 96.56 96 LEU A C 1
ATOM 738 O O . LEU A 1 96 ? -0.088 -5.227 -10.988 1.00 96.56 96 LEU A O 1
ATOM 742 N N . GLU A 1 97 ? 2.113 -4.907 -11.337 1.00 97.75 97 GLU A N 1
ATOM 743 C CA . GLU A 1 97 ? 2.438 -6.259 -11.779 1.00 97.75 97 GLU A CA 1
ATOM 744 C C . GLU A 1 97 ? 3.662 -6.754 -11.023 1.00 97.75 97 GLU A C 1
ATOM 746 O O . GLU A 1 97 ? 4.707 -6.107 -11.064 1.00 97.75 97 GLU A O 1
ATOM 751 N N . VAL A 1 98 ? 3.550 -7.922 -10.391 1.00 98.25 98 VAL A N 1
ATOM 752 C CA . VAL A 1 98 ? 4.678 -8.656 -9.803 1.00 98.25 98 VAL A CA 1
ATOM 753 C C . VAL A 1 98 ? 4.677 -10.067 -10.402 1.00 98.25 98 VAL A C 1
ATOM 755 O O . VAL A 1 98 ? 4.054 -10.972 -9.835 1.00 98.25 98 VAL A O 1
ATOM 758 N N . PRO A 1 99 ? 5.323 -10.276 -11.569 1.00 97.38 99 PRO A N 1
ATOM 759 C CA . PRO A 1 99 ? 5.201 -11.519 -12.333 1.00 97.38 99 PRO A CA 1
ATOM 760 C C . PRO A 1 99 ? 5.568 -12.773 -11.531 1.00 97.38 99 PRO A C 1
ATOM 762 O O . PRO A 1 99 ? 4.801 -13.731 -11.507 1.00 97.38 99 PRO A O 1
ATOM 765 N N . ASP A 1 100 ? 6.680 -12.736 -10.792 1.00 97.31 100 ASP A N 1
ATOM 766 C CA . ASP A 1 100 ? 7.161 -13.875 -9.992 1.00 97.31 100 ASP A CA 1
ATOM 767 C C . ASP A 1 100 ? 6.232 -14.221 -8.812 1.00 97.31 100 ASP A C 1
ATOM 769 O O . ASP A 1 100 ? 6.295 -15.321 -8.263 1.00 97.31 100 ASP A O 1
ATOM 773 N N . ALA A 1 101 ? 5.360 -13.292 -8.407 1.00 96.81 101 ALA A N 1
ATOM 774 C CA . ALA A 1 101 ? 4.353 -13.527 -7.376 1.00 96.81 101 ALA A CA 1
ATOM 775 C C . ALA A 1 101 ? 2.990 -13.950 -7.947 1.00 96.81 101 ALA A C 1
ATOM 777 O O . ALA A 1 101 ? 2.118 -14.350 -7.165 1.00 96.81 101 ALA A O 1
ATOM 778 N N . GLY A 1 102 ? 2.815 -13.858 -9.273 1.00 96.69 102 GLY A N 1
ATOM 779 C CA . GLY A 1 102 ? 1.532 -14.036 -9.948 1.00 96.69 102 GLY A CA 1
ATOM 780 C C . GLY A 1 102 ? 0.481 -13.048 -9.445 1.00 96.69 102 GLY A C 1
ATOM 781 O O . GLY A 1 102 ? -0.644 -13.460 -9.188 1.00 96.69 102 GLY A O 1
ATOM 782 N N . LEU A 1 103 ? 0.879 -11.794 -9.202 1.00 97.00 103 LEU A N 1
ATOM 783 C CA . LEU A 1 103 ? 0.006 -10.755 -8.659 1.00 97.00 103 LEU A CA 1
ATOM 784 C C . LEU A 1 103 ? -0.121 -9.604 -9.652 1.00 97.00 103 LEU A C 1
ATOM 786 O O . LEU A 1 103 ? 0.879 -8.962 -9.993 1.00 97.00 103 LEU A O 1
ATOM 790 N N . THR A 1 104 ? -1.356 -9.294 -10.038 1.00 97.00 104 THR A N 1
ATOM 791 C CA . THR A 1 104 ? -1.695 -8.042 -10.713 1.00 97.00 104 THR A CA 1
ATOM 792 C C . THR A 1 104 ? -2.783 -7.295 -9.958 1.00 97.00 104 THR A C 1
ATOM 794 O O . THR A 1 104 ? -3.743 -7.878 -9.457 1.00 97.00 104 THR A O 1
ATOM 797 N N . VAL A 1 105 ? -2.635 -5.975 -9.865 1.00 95.19 105 VAL A N 1
ATOM 798 C CA . VAL A 1 105 ? -3.585 -5.112 -9.161 1.00 95.19 105 VAL A CA 1
ATOM 799 C C . VAL A 1 105 ? -3.959 -3.927 -10.038 1.00 95.19 105 VAL A C 1
ATOM 801 O O . VAL A 1 105 ? -3.114 -3.325 -10.700 1.00 95.19 105 VAL A O 1
ATOM 804 N N . ARG A 1 106 ? -5.246 -3.590 -10.036 1.00 93.69 106 ARG A N 1
ATOM 805 C CA . ARG A 1 106 ? -5.837 -2.408 -10.669 1.00 93.69 106 ARG A CA 1
ATOM 806 C C . ARG A 1 106 ? -6.446 -1.539 -9.578 1.00 93.69 106 ARG A C 1
ATOM 808 O O . ARG A 1 106 ? -7.151 -2.073 -8.732 1.00 93.69 106 ARG A O 1
ATOM 815 N N . TRP A 1 107 ? -6.233 -0.231 -9.587 1.00 91.31 107 TRP A N 1
ATOM 816 C CA . TRP A 1 107 ? -6.848 0.693 -8.627 1.00 91.31 107 TRP A CA 1
ATOM 817 C C . TRP A 1 107 ? -7.325 1.964 -9.306 1.00 91.31 107 TRP A C 1
ATOM 819 O O . TRP A 1 107 ? -6.769 2.380 -10.319 1.00 91.31 107 TRP A O 1
ATOM 829 N N . TYR A 1 108 ? -8.357 2.589 -8.745 1.00 85.56 108 TYR A N 1
ATOM 830 C CA . TYR A 1 108 ? -8.844 3.873 -9.226 1.00 85.56 108 TYR A CA 1
ATOM 831 C C . TYR A 1 108 ? -8.100 4.995 -8.514 1.00 85.56 108 TYR A C 1
ATOM 833 O O . TYR A 1 108 ? -8.161 5.106 -7.292 1.00 85.56 108 TYR A O 1
ATOM 841 N N . LYS A 1 109 ? -7.451 5.866 -9.292 1.00 82.88 109 LYS A N 1
ATOM 842 C CA . LYS A 1 109 ? -6.768 7.091 -8.848 1.00 82.88 109 LYS A CA 1
ATOM 843 C C . LYS A 1 109 ? -5.579 6.891 -7.887 1.00 82.88 109 LYS A C 1
ATOM 845 O O . LYS A 1 109 ? -4.495 7.356 -8.226 1.00 82.88 109 LYS A O 1
ATOM 850 N N . TYR A 1 110 ? -5.746 6.229 -6.742 1.00 82.06 110 TYR A N 1
ATOM 851 C CA . TYR A 1 110 ? -4.682 5.958 -5.768 1.00 82.06 110 TYR A CA 1
ATOM 852 C C . TYR A 1 110 ? -4.847 4.601 -5.078 1.00 82.06 110 TYR A C 1
ATOM 854 O O . TYR A 1 110 ? -5.944 4.173 -4.718 1.00 82.06 110 TYR A O 1
ATOM 862 N N . TRP A 1 111 ? -3.719 3.942 -4.843 1.00 85.50 111 TRP A N 1
ATOM 863 C CA . TRP A 1 111 ? -3.648 2.729 -4.039 1.00 85.50 111 TRP A CA 1
ATOM 864 C C . TRP A 1 111 ? -3.908 3.034 -2.547 1.00 85.50 111 TRP A C 1
ATOM 866 O O . TRP A 1 111 ? -3.461 4.078 -2.066 1.00 85.50 111 TRP A O 1
ATOM 876 N N . PRO A 1 112 ? -4.582 2.153 -1.775 1.00 78.94 112 PRO A N 1
ATOM 877 C CA . PRO A 1 112 ? -5.409 1.003 -2.174 1.00 78.94 112 PRO A CA 1
ATOM 878 C C . PRO A 1 112 ? -6.914 1.318 -2.355 1.00 78.94 112 PRO A C 1
ATOM 880 O O . PRO A 1 112 ? -7.743 0.412 -2.244 1.00 78.94 112 PRO A O 1
ATOM 883 N N . ARG A 1 113 ? -7.328 2.575 -2.587 1.00 80.62 113 ARG A N 1
ATOM 884 C CA . ARG A 1 113 ? -8.765 2.920 -2.700 1.00 80.62 113 ARG A CA 1
ATOM 885 C C . ARG A 1 113 ? -9.348 2.350 -3.995 1.00 80.62 113 ARG A C 1
ATOM 887 O O . ARG A 1 113 ? -8.806 2.543 -5.077 1.00 80.62 113 ARG A O 1
ATOM 894 N N . ASP A 1 114 ? -10.465 1.632 -3.853 1.00 84.00 114 ASP A N 1
ATOM 895 C CA . ASP A 1 114 ? -11.181 0.973 -4.954 1.00 84.00 114 ASP A CA 1
ATOM 896 C C . ASP A 1 114 ? -10.249 0.140 -5.857 1.00 84.00 114 ASP A C 1
ATOM 898 O O . ASP A 1 114 ? -10.247 0.262 -7.089 1.00 84.00 114 ASP A O 1
ATOM 902 N N . ALA A 1 115 ? -9.428 -0.695 -5.217 1.00 90.19 115 ALA A N 1
ATOM 903 C CA . ALA A 1 115 ? -8.511 -1.598 -5.890 1.00 90.19 115 ALA A CA 1
ATOM 904 C C . ALA A 1 115 ? -9.078 -3.017 -6.042 1.00 90.19 115 ALA A C 1
ATOM 906 O O . ALA A 1 115 ? -9.885 -3.481 -5.237 1.00 90.19 115 ALA A O 1
ATOM 907 N N . TYR A 1 116 ? -8.630 -3.708 -7.086 1.00 93.25 116 TYR A N 1
ATOM 908 C CA . TYR A 1 116 ? -8.995 -5.074 -7.430 1.00 93.25 116 TYR A CA 1
ATOM 909 C C . TYR A 1 116 ? -7.752 -5.844 -7.848 1.00 93.25 116 TYR A C 1
ATOM 911 O O . TYR A 1 116 ? -6.942 -5.347 -8.631 1.00 93.25 116 TYR A O 1
ATOM 919 N N . ALA A 1 117 ? -7.634 -7.070 -7.362 1.00 94.56 117 ALA A N 1
ATOM 920 C CA . ALA A 1 117 ? -6.579 -7.992 -7.736 1.00 94.56 117 ALA A CA 1
ATOM 921 C C . ALA A 1 117 ? -7.116 -9.099 -8.661 1.00 94.56 117 ALA A C 1
ATOM 923 O O . ALA A 1 117 ? -8.322 -9.369 -8.718 1.00 94.56 117 ALA A O 1
ATOM 924 N N . ASP A 1 118 ? -6.214 -9.720 -9.416 1.00 95.31 118 ASP A N 1
ATOM 925 C CA . ASP A 1 118 ? -6.492 -10.916 -10.221 1.00 95.31 118 ASP A CA 1
ATOM 926 C C . ASP A 1 118 ? -6.660 -12.187 -9.385 1.00 95.31 118 ASP A C 1
ATOM 928 O O . ASP A 1 118 ? -7.345 -13.115 -9.810 1.00 95.31 118 ASP A O 1
ATOM 932 N N . ILE A 1 119 ? -6.091 -12.196 -8.181 1.00 95.12 119 ILE A N 1
ATOM 933 C CA . ILE A 1 119 ? -6.243 -13.233 -7.158 1.00 95.12 119 ILE A CA 1
ATOM 934 C C . ILE A 1 119 ? -6.728 -12.617 -5.835 1.00 95.12 119 ILE A C 1
ATOM 936 O O . ILE A 1 119 ? -6.569 -11.412 -5.634 1.00 95.12 119 ILE A O 1
ATOM 940 N N . PRO A 1 120 ? -7.286 -13.400 -4.893 1.00 96.31 120 PRO A N 1
ATOM 941 C CA . PRO A 1 120 ? -7.561 -12.901 -3.549 1.00 96.31 120 PRO A CA 1
ATOM 942 C C . PRO A 1 120 ? -6.292 -12.326 -2.907 1.00 96.31 120 PRO A C 1
ATOM 944 O O . PRO A 1 120 ? -5.278 -13.020 -2.788 1.00 96.31 120 PRO A O 1
ATOM 947 N N . LEU A 1 121 ? -6.339 -11.055 -2.495 1.00 95.94 121 LEU A N 1
ATOM 948 C CA . LEU A 1 121 ? -5.219 -10.427 -1.800 1.00 95.94 121 LEU A CA 1
ATOM 949 C C . LEU A 1 121 ? -5.261 -10.799 -0.315 1.00 95.94 121 LEU A C 1
ATOM 951 O O . LEU A 1 121 ? -5.862 -10.108 0.503 1.00 95.94 121 LEU A O 1
ATOM 955 N N . ASP A 1 122 ? -4.614 -11.911 0.013 1.00 95.69 122 ASP A N 1
ATOM 956 C CA . ASP A 1 122 ? -4.407 -12.387 1.379 1.00 95.69 122 ASP A CA 1
ATOM 957 C C . ASP A 1 122 ? -2.943 -12.170 1.840 1.00 95.69 122 ASP A C 1
ATOM 959 O O . ASP A 1 122 ? -2.075 -11.786 1.039 1.00 95.69 122 ASP A O 1
ATOM 963 N N . PRO A 1 123 ? -2.617 -12.397 3.131 1.00 94.31 123 PRO A N 1
ATOM 964 C CA . PRO A 1 123 ? -1.251 -12.225 3.627 1.00 94.31 123 PRO A CA 1
ATOM 965 C C . PRO A 1 123 ? -0.212 -13.094 2.904 1.00 94.31 123 PRO A C 1
ATOM 967 O O . PRO A 1 123 ? 0.955 -12.710 2.802 1.00 94.31 123 PRO A O 1
ATOM 970 N N . ALA A 1 124 ? -0.607 -14.255 2.372 1.00 96.56 124 ALA A N 1
ATOM 971 C CA . ALA A 1 124 ? 0.298 -15.126 1.635 1.00 96.56 124 ALA A CA 1
ATOM 972 C C . ALA A 1 124 ? 0.634 -14.545 0.253 1.00 96.56 124 ALA A C 1
ATOM 974 O O . ALA A 1 124 ? 1.800 -14.590 -0.150 1.00 96.56 124 ALA A O 1
ATOM 975 N N . ALA A 1 125 ? -0.346 -13.979 -0.455 1.00 97.12 125 ALA A N 1
ATOM 976 C CA . ALA A 1 125 ? -0.169 -13.289 -1.729 1.00 97.12 125 ALA A CA 1
ATOM 977 C C . ALA A 1 125 ? 0.704 -12.037 -1.577 1.00 97.12 125 ALA A C 1
ATOM 979 O O . ALA A 1 125 ? 1.715 -11.912 -2.273 1.00 97.12 125 ALA A O 1
ATOM 980 N N . ALA A 1 126 ? 0.396 -11.174 -0.604 1.00 96.75 126 ALA A N 1
ATOM 981 C CA . ALA A 1 126 ? 1.225 -10.010 -0.287 1.00 96.75 126 ALA A CA 1
ATOM 982 C C . ALA A 1 126 ? 2.657 -10.425 0.112 1.00 96.75 126 ALA A C 1
ATOM 984 O O . ALA A 1 126 ? 3.640 -9.852 -0.360 1.00 96.75 126 ALA A O 1
ATOM 985 N N . GLY A 1 127 ? 2.798 -11.498 0.898 1.00 97.19 127 GLY A N 1
ATOM 986 C CA . GLY A 1 127 ? 4.097 -12.062 1.259 1.00 97.19 127 GLY A CA 1
ATOM 987 C C . GLY A 1 127 ? 4.894 -12.610 0.066 1.00 97.19 127 GLY A C 1
ATOM 988 O O . GLY A 1 127 ? 6.117 -12.468 0.043 1.00 97.19 127 GLY A O 1
ATOM 989 N N . ARG A 1 128 ? 4.241 -13.217 -0.940 1.00 98.06 128 ARG A N 1
ATOM 990 C CA . ARG A 1 128 ? 4.906 -13.621 -2.197 1.00 98.06 128 ARG A CA 1
ATOM 991 C C . ARG A 1 128 ? 5.421 -12.404 -2.960 1.00 98.06 128 ARG A C 1
ATOM 993 O O . ARG A 1 128 ? 6.578 -12.420 -3.369 1.00 98.06 128 ARG A O 1
ATOM 1000 N N . ALA A 1 129 ? 4.603 -11.358 -3.090 1.00 98.06 129 ALA A N 1
ATOM 1001 C CA . ALA A 1 129 ? 4.999 -10.115 -3.750 1.00 98.06 129 ALA A CA 1
ATOM 1002 C C . ALA A 1 129 ? 6.219 -9.479 -3.071 1.00 98.06 129 ALA A C 1
ATOM 1004 O O . ALA A 1 129 ? 7.224 -9.214 -3.726 1.00 98.06 129 ALA A O 1
ATOM 1005 N N . ARG A 1 130 ? 6.192 -9.348 -1.739 1.00 98.00 130 ARG A N 1
ATOM 1006 C CA . ARG A 1 130 ? 7.330 -8.829 -0.969 1.00 98.00 130 ARG A CA 1
ATOM 1007 C C . ARG A 1 130 ? 8.600 -9.661 -1.156 1.00 98.00 130 ARG A C 1
ATOM 1009 O O . ARG A 1 130 ? 9.675 -9.096 -1.328 1.00 9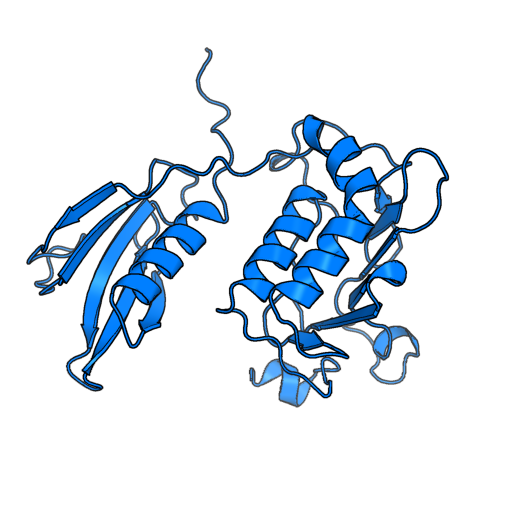8.00 130 ARG A O 1
ATOM 1016 N N . ARG A 1 131 ? 8.500 -10.997 -1.161 1.00 98.44 131 ARG A N 1
ATOM 1017 C CA . ARG A 1 131 ? 9.656 -11.878 -1.418 1.00 98.44 131 ARG A CA 1
ATOM 1018 C C . ARG A 1 131 ? 10.227 -11.698 -2.823 1.00 98.44 131 ARG A C 1
ATOM 1020 O O . ARG A 1 131 ? 11.444 -11.645 -2.956 1.00 98.44 131 ARG A O 1
ATOM 1027 N N . ALA A 1 132 ? 9.374 -11.570 -3.838 1.00 98.38 132 ALA A N 1
ATOM 1028 C CA . ALA A 1 132 ? 9.810 -11.296 -5.209 1.00 98.38 132 ALA A CA 1
ATOM 1029 C C . ALA A 1 132 ? 10.544 -9.945 -5.329 1.00 98.38 132 ALA A C 1
ATOM 1031 O O . ALA A 1 132 ? 11.459 -9.806 -6.135 1.00 98.38 132 ALA A O 1
ATOM 1032 N N . LEU A 1 133 ? 10.183 -8.972 -4.488 1.00 98.38 133 LEU A N 1
ATOM 1033 C CA . LEU A 1 133 ? 10.758 -7.623 -4.472 1.00 98.38 133 LEU A CA 1
ATOM 1034 C C . LEU A 1 133 ? 11.941 -7.459 -3.505 1.00 98.38 133 LEU A C 1
ATOM 1036 O O . LEU A 1 133 ? 12.555 -6.393 -3.462 1.00 98.38 133 LEU A O 1
ATOM 1040 N N . ALA A 1 134 ? 12.302 -8.504 -2.755 1.00 98.06 134 ALA A N 1
ATOM 1041 C CA . ALA A 1 134 ? 13.342 -8.452 -1.728 1.00 98.06 134 ALA A CA 1
ATOM 1042 C C . ALA A 1 134 ? 14.711 -7.924 -2.213 1.00 98.06 134 ALA A C 1
ATOM 1044 O O . ALA A 1 134 ? 15.325 -7.158 -1.464 1.00 98.06 134 ALA A O 1
ATOM 1045 N N . PRO A 1 135 ? 15.204 -8.253 -3.428 1.00 98.06 135 PRO A N 1
ATOM 1046 C CA . PRO A 1 135 ? 16.465 -7.695 -3.923 1.00 98.06 135 PRO A CA 1
ATOM 1047 C C . PRO A 1 135 ? 16.434 -6.164 -4.041 1.00 98.06 135 PRO A C 1
ATOM 1049 O O . PRO A 1 135 ? 17.352 -5.491 -3.569 1.00 98.06 135 PRO A O 1
ATOM 1052 N N . ALA A 1 136 ? 15.354 -5.608 -4.602 1.00 97.62 136 ALA A N 1
ATOM 1053 C CA . ALA A 1 136 ? 15.175 -4.163 -4.731 1.00 97.62 136 ALA A CA 1
ATOM 1054 C C . ALA A 1 136 ? 14.984 -3.492 -3.364 1.00 97.62 136 ALA A C 1
ATOM 1056 O O . ALA A 1 136 ? 15.659 -2.507 -3.078 1.00 97.62 136 ALA A O 1
ATOM 1057 N N . LEU A 1 137 ? 14.153 -4.067 -2.485 1.00 96.25 137 LEU A N 1
ATOM 1058 C CA . LEU A 1 137 ? 13.955 -3.570 -1.115 1.00 96.25 137 LEU A CA 1
ATOM 1059 C C . LEU A 1 137 ? 15.286 -3.443 -0.361 1.00 96.25 137 LEU A C 1
ATOM 1061 O O . LEU A 1 137 ? 15.583 -2.406 0.229 1.00 96.25 137 LEU A O 1
ATOM 1065 N N . LYS A 1 138 ? 16.137 -4.475 -0.432 1.00 95.69 138 LYS A N 1
ATOM 1066 C CA . LYS A 1 138 ? 17.464 -4.460 0.198 1.00 95.69 138 LYS A CA 1
ATOM 1067 C C . LYS A 1 138 ? 18.363 -3.360 -0.376 1.00 95.69 138 LYS A C 1
ATOM 1069 O O . LYS A 1 138 ? 19.078 -2.710 0.382 1.00 95.69 138 LYS A O 1
ATOM 1074 N N . ALA A 1 139 ? 18.345 -3.161 -1.693 1.00 95.69 139 ALA A N 1
ATOM 1075 C CA . ALA A 1 139 ? 19.159 -2.144 -2.355 1.00 95.69 139 ALA A CA 1
ATOM 1076 C C . ALA A 1 139 ? 18.681 -0.711 -2.067 1.00 95.69 139 ALA A C 1
ATOM 1078 O O . ALA A 1 139 ? 19.504 0.201 -2.002 1.00 95.69 139 ALA A O 1
ATOM 1079 N N . LEU A 1 140 ? 17.374 -0.517 -1.875 1.00 94.31 140 LEU A N 1
ATOM 1080 C CA . LEU A 1 140 ? 16.752 0.784 -1.614 1.00 94.31 140 LEU A CA 1
ATOM 1081 C C . LEU A 1 140 ? 16.743 1.175 -0.137 1.00 94.31 140 LEU A C 1
ATOM 1083 O O . LEU A 1 140 ? 16.604 2.357 0.173 1.00 94.31 140 LEU A O 1
ATOM 1087 N N . ALA A 1 141 ? 16.961 0.222 0.772 1.00 92.06 141 ALA A N 1
ATOM 1088 C CA . ALA A 1 141 ? 16.932 0.460 2.211 1.00 92.06 141 ALA A CA 1
ATOM 1089 C C . ALA A 1 141 ? 17.756 1.680 2.696 1.00 92.06 141 ALA A C 1
ATOM 1091 O O . ALA A 1 141 ? 17.253 2.396 3.562 1.00 92.06 141 ALA A O 1
ATOM 1092 N N . PRO A 1 142 ? 18.959 1.983 2.157 1.00 91.81 142 PRO A N 1
ATOM 1093 C CA . PRO A 1 142 ? 19.730 3.168 2.552 1.00 91.81 142 PRO A CA 1
ATOM 1094 C C . PRO A 1 142 ? 19.159 4.504 2.049 1.00 91.81 142 PRO A C 1
ATOM 1096 O O . PRO A 1 142 ? 19.513 5.550 2.588 1.00 91.81 142 PRO A O 1
ATOM 1099 N N . TYR A 1 143 ? 18.317 4.476 1.014 1.00 90.25 143 TYR A N 1
ATOM 1100 C CA . TYR A 1 143 ? 17.839 5.653 0.281 1.00 90.25 143 TYR A CA 1
ATOM 1101 C C . TYR A 1 143 ? 16.413 6.046 0.643 1.00 90.25 143 TYR A C 1
ATOM 1103 O O . TYR A 1 143 ? 16.040 7.198 0.461 1.00 90.25 143 TYR A O 1
ATOM 1111 N N . VAL A 1 144 ? 15.614 5.116 1.156 1.00 87.19 144 VAL A N 1
ATOM 1112 C CA . VAL A 1 144 ? 14.226 5.375 1.539 1.00 87.19 144 VAL A CA 1
ATOM 1113 C C . VAL A 1 144 ? 14.162 5.608 3.042 1.00 87.19 144 VAL A C 1
ATOM 1115 O O . VAL A 1 144 ? 14.768 4.877 3.832 1.00 87.19 144 VAL A O 1
ATOM 1118 N N . ARG A 1 145 ? 13.449 6.651 3.471 1.00 79.06 145 ARG A N 1
ATOM 1119 C CA . ARG A 1 145 ? 13.149 6.807 4.892 1.00 79.06 145 ARG A CA 1
ATOM 1120 C C . ARG A 1 145 ? 12.043 5.823 5.251 1.00 79.06 145 ARG A C 1
ATOM 1122 O O . ARG A 1 145 ? 10.890 6.017 4.891 1.00 79.06 145 ARG A O 1
ATOM 1129 N N . HIS A 1 146 ? 12.413 4.763 5.956 1.00 68.69 146 HIS A N 1
ATOM 1130 C CA . HIS A 1 146 ? 11.434 3.820 6.490 1.00 68.69 146 HIS A CA 1
ATOM 1131 C C . HIS A 1 146 ? 10.716 4.447 7.675 1.00 68.69 146 HIS A C 1
ATOM 1133 O O . HIS A 1 146 ? 11.397 5.042 8.523 1.00 68.69 146 HIS A O 1
ATOM 1139 N N . PRO A 1 147 ? 9.386 4.299 7.767 1.00 59.00 147 PRO A N 1
ATOM 1140 C CA . PRO A 1 147 ? 8.684 4.703 8.959 1.00 59.00 147 PRO A CA 1
ATOM 1141 C C . PRO A 1 147 ? 9.231 3.948 10.170 1.00 59.00 147 PRO A C 1
ATOM 1143 O O . PRO A 1 147 ? 9.382 2.723 10.142 1.00 59.00 147 PRO A O 1
ATOM 1146 N N . THR A 1 148 ? 9.576 4.667 11.237 1.00 56.28 148 THR A N 1
ATOM 1147 C CA . THR A 1 148 ? 9.942 4.018 12.497 1.00 56.28 148 THR A CA 1
ATOM 1148 C C . THR A 1 148 ? 8.670 3.613 13.224 1.00 56.28 148 THR A C 1
ATOM 1150 O O . THR A 1 148 ? 7.849 4.445 13.603 1.00 56.28 148 THR A O 1
ATOM 1153 N N . ALA A 1 149 ? 8.490 2.308 13.417 1.00 56.66 149 ALA A N 1
ATOM 1154 C CA . ALA A 1 149 ? 7.428 1.796 1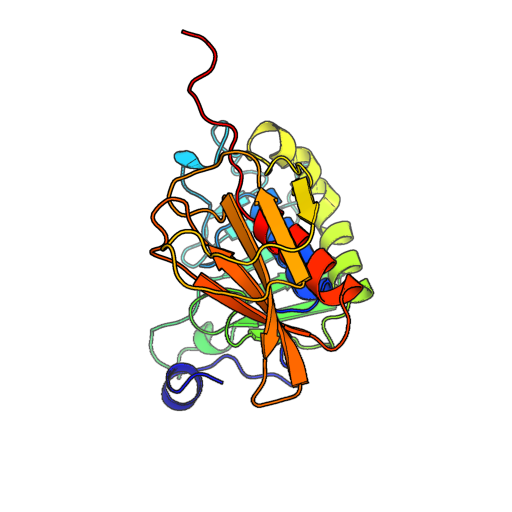4.263 1.00 56.66 149 ALA A CA 1
ATOM 1155 C C . ALA A 1 149 ? 7.795 2.074 15.723 1.00 56.66 149 ALA A C 1
ATOM 1157 O O . ALA A 1 149 ? 8.730 1.484 16.261 1.00 56.66 149 ALA A O 1
ATOM 1158 N N . ALA A 1 150 ? 7.055 2.971 16.354 1.00 64.44 150 ALA A N 1
ATOM 1159 C CA . ALA A 1 150 ? 6.933 2.972 17.796 1.00 64.44 150 ALA A CA 1
ATOM 1160 C C . ALA A 1 150 ? 5.472 2.670 18.108 1.00 64.44 150 ALA A C 1
ATOM 1162 O O . ALA A 1 150 ? 4.566 3.256 17.508 1.00 64.44 150 ALA A O 1
ATOM 1163 N N . ASP A 1 151 ? 5.268 1.681 18.973 1.00 75.62 151 ASP A N 1
ATOM 1164 C CA . ASP A 1 151 ? 3.930 1.262 19.354 1.00 75.62 151 ASP A CA 1
ATOM 1165 C C . ASP A 1 151 ? 3.204 2.429 20.039 1.00 75.62 151 ASP A C 1
ATOM 1167 O O . ASP A 1 151 ? 3.832 3.181 20.795 1.00 75.62 151 ASP A O 1
ATOM 1171 N N . PRO A 1 152 ? 1.897 2.605 19.779 1.00 80.50 152 PRO A N 1
ATOM 1172 C CA . PRO A 1 152 ? 1.100 3.573 20.513 1.00 80.50 152 PRO A CA 1
ATOM 1173 C C . PRO A 1 152 ? 1.139 3.259 22.013 1.00 80.50 152 PRO A C 1
ATOM 1175 O O . PRO A 1 152 ? 1.079 2.097 22.430 1.00 80.50 152 PRO A O 1
ATOM 1178 N N . VAL A 1 153 ? 1.240 4.307 22.823 1.00 85.25 153 VAL A N 1
ATOM 1179 C CA . VAL A 1 153 ? 1.159 4.228 24.279 1.00 85.25 153 VAL A CA 1
ATOM 1180 C C . VAL A 1 153 ? -0.313 4.265 24.656 1.00 85.25 153 VAL A C 1
ATOM 1182 O O . VAL A 1 153 ? -1.026 5.176 24.261 1.00 85.25 153 VAL A O 1
ATOM 1185 N N . TRP A 1 154 ? -0.775 3.261 25.398 1.00 86.75 154 TRP A N 1
ATOM 1186 C CA . TRP A 1 154 ? -2.172 3.149 25.816 1.00 86.75 154 TRP A CA 1
ATOM 1187 C C . TRP A 1 154 ? -2.342 3.642 27.251 1.00 86.75 154 TRP A C 1
ATOM 1189 O O . TRP A 1 154 ? -1.586 3.247 28.143 1.00 86.75 154 TRP A O 1
ATOM 1199 N N . HIS A 1 155 ? -3.349 4.481 27.479 1.00 81.00 155 HIS A N 1
ATOM 1200 C CA . HIS A 1 155 ? -3.566 5.179 28.750 1.00 81.00 155 HIS A CA 1
ATOM 1201 C C . HIS A 1 155 ? -4.761 4.635 29.550 1.00 81.00 155 HIS A C 1
ATOM 1203 O O . HIS A 1 155 ? -4.966 5.039 30.696 1.00 81.00 155 HIS A O 1
ATOM 1209 N N . GLY A 1 156 ? -5.507 3.673 28.993 1.00 73.69 156 GLY A N 1
ATOM 1210 C CA . GLY A 1 156 ? -6.734 3.149 29.587 1.00 73.69 156 GLY A CA 1
ATOM 1211 C C . GLY A 1 156 ? -7.957 4.024 29.279 1.00 73.69 156 GLY A C 1
ATOM 1212 O O . GLY A 1 156 ? -7.875 4.942 28.461 1.00 73.69 156 GLY A O 1
ATOM 1213 N N . PRO A 1 157 ? -9.118 3.730 29.890 1.00 76.12 157 PRO A N 1
ATOM 1214 C CA . PRO A 1 157 ? -10.364 4.417 29.575 1.00 76.12 157 PRO A CA 1
ATOM 1215 C C . PRO A 1 157 ? -10.311 5.892 29.985 1.00 76.12 157 PRO A C 1
ATOM 1217 O O . PRO A 1 157 ? -9.876 6.230 31.088 1.00 76.12 157 PRO A O 1
ATOM 1220 N N . ALA A 1 158 ? -10.816 6.765 29.117 1.00 68.44 158 ALA A N 1
ATOM 1221 C CA . ALA A 1 158 ? -10.970 8.191 29.381 1.00 68.44 158 ALA A CA 1
ATOM 1222 C C . ALA A 1 158 ? -12.422 8.611 29.165 1.00 68.44 158 ALA A C 1
ATOM 1224 O O . ALA A 1 158 ? -13.170 7.958 28.445 1.00 68.44 158 ALA A O 1
ATOM 1225 N N . VAL A 1 159 ? -12.814 9.706 29.816 1.00 62.16 159 VAL A N 1
ATOM 1226 C CA . VAL A 1 159 ? -14.194 10.218 29.799 1.00 62.16 159 VAL A CA 1
ATOM 1227 C C . VAL A 1 159 ? -14.311 11.482 28.944 1.00 62.16 159 VAL A C 1
ATOM 1229 O O . VAL A 1 159 ? -15.409 11.986 28.755 1.00 62.16 159 VAL A O 1
ATOM 1232 N N . VAL A 1 160 ? -13.209 12.036 28.435 1.00 62.84 160 VAL A N 1
ATOM 1233 C CA . VAL A 1 160 ? -13.205 13.312 27.708 1.00 62.84 160 VAL A CA 1
ATOM 1234 C C . VAL A 1 160 ? -12.261 13.210 26.507 1.00 62.84 160 VAL A C 1
ATOM 1236 O O . VAL A 1 160 ? -11.118 12.799 26.693 1.00 62.84 160 VAL A O 1
ATOM 1239 N N . ASP A 1 161 ? -12.741 13.547 25.305 1.00 65.31 161 ASP A N 1
ATOM 1240 C CA . ASP A 1 161 ? -11.910 13.651 24.098 1.00 65.31 161 ASP A CA 1
ATOM 1241 C C . ASP A 1 161 ? -10.994 14.888 24.142 1.00 65.31 161 ASP A C 1
ATOM 1243 O O . ASP A 1 161 ? -11.097 15.755 25.016 1.00 65.31 161 ASP A O 1
ATOM 1247 N N . ASP A 1 162 ? -10.096 14.983 23.168 1.00 57.78 162 ASP A N 1
ATOM 1248 C CA . ASP A 1 162 ? -9.171 16.100 22.944 1.00 57.78 162 ASP A CA 1
ATOM 1249 C C . ASP A 1 162 ? -9.873 17.468 22.793 1.00 57.78 162 ASP A C 1
ATOM 1251 O O . ASP A 1 162 ? -9.263 18.520 22.999 1.00 57.78 162 ASP A O 1
ATOM 1255 N N . ARG A 1 163 ? -11.179 17.474 22.499 1.00 62.19 163 ARG A N 1
ATOM 1256 C CA . ARG A 1 163 ? -12.024 18.668 22.332 1.00 62.19 163 ARG A CA 1
ATOM 1257 C C . ARG A 1 163 ? -12.889 18.978 23.552 1.00 62.19 163 ARG A C 1
ATOM 1259 O O . ARG A 1 163 ? -13.757 19.852 23.483 1.00 62.19 163 ARG A O 1
ATOM 1266 N N . GLY A 1 164 ? -12.685 18.282 24.669 1.00 67.00 164 GLY A N 1
ATOM 1267 C CA . GLY A 1 164 ? -13.448 18.506 25.893 1.00 67.00 164 GLY A CA 1
ATOM 1268 C C . GLY A 1 164 ? -14.861 17.908 25.873 1.00 67.00 164 GLY A C 1
ATOM 1269 O O . GLY A 1 164 ? -15.645 18.178 26.788 1.00 67.00 164 GLY A O 1
ATOM 1270 N N . ARG A 1 165 ? -15.226 17.117 24.856 1.00 69.06 165 ARG A N 1
ATOM 1271 C CA . ARG A 1 165 ? -16.515 16.413 24.809 1.00 69.06 165 ARG A CA 1
ATOM 1272 C C . ARG A 1 165 ? -16.410 15.121 25.587 1.00 69.06 165 ARG A C 1
ATOM 1274 O O . ARG A 1 165 ? -15.396 14.437 25.558 1.00 69.06 165 ARG A O 1
ATOM 1281 N N . ARG A 1 166 ? -17.497 14.759 26.259 1.00 71.50 166 ARG A N 1
ATOM 1282 C CA . ARG A 1 166 ? -17.545 13.509 27.001 1.00 71.50 166 ARG A CA 1
ATOM 1283 C C . ARG A 1 166 ? -17.621 12.332 26.025 1.00 71.50 166 ARG A C 1
ATOM 1285 O O . ARG A 1 166 ? -18.637 12.186 25.350 1.00 71.50 166 ARG A O 1
ATOM 1292 N N . VAL A 1 167 ? -16.570 11.525 25.958 1.00 73.81 167 VAL A N 1
ATOM 1293 C CA . VAL A 1 167 ? -16.540 10.270 25.199 1.00 73.81 167 VAL A CA 1
ATOM 1294 C C . VAL A 1 167 ? -16.222 9.176 26.199 1.00 73.81 167 VAL A C 1
ATOM 1296 O O . VAL A 1 167 ? -15.198 9.252 26.867 1.00 73.81 167 VAL A O 1
ATOM 1299 N N . ASP A 1 168 ? -17.104 8.187 26.334 1.00 82.25 168 ASP A N 1
ATOM 1300 C CA . ASP A 1 168 ? -16.855 7.019 27.182 1.00 82.25 168 ASP A CA 1
ATOM 1301 C C . ASP A 1 168 ? -15.921 6.057 26.423 1.00 82.25 168 ASP A C 1
ATOM 1303 O O . ASP A 1 168 ? -16.336 5.020 25.899 1.00 82.25 168 ASP A O 1
ATOM 1307 N N . ALA A 1 169 ? -14.652 6.454 26.295 1.00 86.12 169 ALA A N 1
ATOM 1308 C CA . ALA A 1 169 ? -13.637 5.678 25.605 1.00 86.12 169 ALA A CA 1
ATOM 1309 C C . ALA A 1 169 ? -13.261 4.449 26.438 1.00 86.12 169 ALA A C 1
ATOM 1311 O O . ALA A 1 169 ? -12.988 4.533 27.637 1.00 86.12 169 ALA A O 1
ATOM 1312 N N . LEU A 1 170 ? -13.209 3.299 25.775 1.00 87.12 170 LEU A N 1
ATOM 1313 C CA . LEU A 1 170 ? -12.717 2.051 26.348 1.00 87.12 170 LEU A CA 1
ATOM 1314 C C . LEU A 1 170 ? -11.191 2.056 26.446 1.00 87.12 170 LEU A C 1
ATOM 1316 O O . LEU A 1 170 ? -10.632 1.429 27.344 1.00 87.12 170 LEU A O 1
ATOM 1320 N N . ASP A 1 171 ? -10.532 2.761 25.528 1.00 89.12 171 ASP A N 1
ATOM 1321 C CA . ASP A 1 171 ? -9.085 2.916 25.509 1.00 89.12 171 ASP A CA 1
ATOM 1322 C C . ASP A 1 171 ? -8.690 4.210 24.798 1.00 89.12 171 ASP A C 1
ATOM 1324 O O . ASP A 1 171 ? -9.332 4.600 23.821 1.00 89.12 171 ASP A O 1
ATOM 1328 N N . VAL A 1 172 ? -7.624 4.849 25.267 1.00 87.69 172 VAL A N 1
ATOM 1329 C CA . VAL A 1 172 ? -7.023 6.036 24.647 1.00 87.69 172 VAL A CA 1
ATOM 1330 C C . VAL A 1 172 ? -5.575 5.736 24.343 1.00 87.69 172 VAL A C 1
ATOM 1332 O O . VAL A 1 172 ? -4.900 5.070 25.135 1.00 87.69 172 VAL A O 1
ATOM 1335 N N . PHE A 1 173 ? -5.100 6.240 23.212 1.00 87.88 173 PHE A N 1
ATOM 1336 C CA . PHE A 1 173 ? -3.706 6.113 22.846 1.00 87.88 173 PHE A CA 1
ATOM 1337 C C . PHE A 1 173 ? -3.091 7.441 22.440 1.00 87.88 173 PHE A C 1
ATOM 1339 O O . PHE A 1 173 ? -3.729 8.255 21.775 1.00 87.88 173 PHE A O 1
ATOM 1346 N N . ASP A 1 174 ? -1.811 7.565 22.763 1.00 86.12 174 ASP A N 1
ATOM 1347 C CA . ASP A 1 174 ? -0.907 8.518 22.146 1.00 86.12 174 ASP A CA 1
ATOM 1348 C C . ASP A 1 174 ? 0.024 7.747 21.216 1.00 86.12 174 ASP A C 1
ATOM 1350 O O . ASP A 1 174 ? 0.680 6.770 21.595 1.00 86.12 174 ASP A O 1
ATOM 1354 N N . ALA A 1 175 ? 0.096 8.179 19.967 1.00 80.50 175 ALA A N 1
ATOM 1355 C CA . ALA A 1 175 ? 1.144 7.748 19.072 1.00 80.50 175 ALA A CA 1
ATOM 1356 C C . ALA A 1 175 ? 2.326 8.727 19.245 1.00 80.50 175 ALA A C 1
ATOM 1358 O O . ALA A 1 175 ? 2.117 9.932 19.351 1.00 80.50 175 ALA A O 1
ATOM 1359 N N . PRO A 1 176 ? 3.588 8.268 19.262 1.00 71.00 176 PRO A N 1
ATOM 1360 C CA . PRO A 1 176 ? 4.731 9.178 19.373 1.00 71.00 176 PRO A CA 1
ATOM 1361 C C . PRO A 1 176 ? 4.706 10.310 18.314 1.00 71.00 176 PRO A C 1
ATOM 1363 O O . PRO A 1 176 ? 4.082 10.154 17.265 1.00 71.00 176 PRO A O 1
ATOM 1366 N N . PRO A 1 177 ? 5.391 11.442 18.513 1.00 65.31 177 PRO A N 1
ATOM 1367 C CA . PRO A 1 177 ? 5.292 12.583 17.599 1.00 65.31 177 PRO A CA 1
ATOM 1368 C C . PRO A 1 177 ? 5.700 12.231 16.153 1.00 65.31 177 PRO A C 1
ATOM 1370 O O . PRO A 1 177 ? 6.653 11.480 15.938 1.00 65.31 177 PRO A O 1
ATOM 1373 N N . GLY A 1 178 ? 4.949 12.766 15.184 1.00 66.94 178 GLY A N 1
ATOM 1374 C CA . GLY A 1 178 ? 5.196 12.693 13.737 1.00 66.94 178 GLY A CA 1
ATOM 1375 C C . GLY A 1 178 ? 4.839 14.013 13.034 1.00 66.94 178 GLY A C 1
ATOM 1376 O O . GLY A 1 178 ? 4.720 15.053 13.702 1.00 66.94 178 GLY A O 1
ATOM 1377 N N . ARG A 1 179 ? 4.656 13.986 11.704 1.00 64.38 179 ARG A N 1
ATOM 1378 C CA . ARG A 1 179 ? 4.245 15.177 10.928 1.00 64.38 179 ARG A CA 1
ATOM 1379 C C . ARG A 1 179 ? 2.841 15.663 11.338 1.00 64.38 179 ARG A C 1
ATOM 1381 O O . ARG A 1 179 ? 2.057 14.881 11.868 1.00 64.38 179 ARG A O 1
ATOM 1388 N N . PRO A 1 180 ? 2.481 16.938 11.086 1.00 65.31 180 PRO A N 1
ATOM 1389 C CA . PRO A 1 180 ? 1.162 17.467 11.449 1.00 65.31 180 PRO A CA 1
ATOM 1390 C C . PRO A 1 180 ? -0.022 16.729 10.806 1.00 65.31 180 PRO A C 1
ATOM 1392 O O . PRO A 1 180 ? -1.103 16.722 11.380 1.00 65.31 180 PRO A O 1
ATOM 1395 N N . ASP A 1 181 ? 0.180 16.114 9.636 1.00 63.66 181 ASP A N 1
ATOM 1396 C CA . ASP A 1 181 ? -0.813 15.318 8.904 1.00 63.66 181 ASP A CA 1
ATOM 1397 C C . ASP A 1 181 ? -0.893 13.849 9.363 1.00 63.66 181 ASP A C 1
ATOM 1399 O O . ASP A 1 181 ? -1.654 13.069 8.791 1.00 63.66 181 ASP A O 1
ATOM 1403 N N . GLU A 1 182 ? -0.125 13.456 10.381 1.00 74.50 182 GLU A N 1
ATOM 1404 C CA . GLU A 1 182 ? -0.062 12.084 10.891 1.00 74.50 182 GLU A CA 1
ATOM 1405 C C . GLU A 1 182 ? -0.862 11.920 12.178 1.00 74.50 182 GLU A C 1
ATOM 1407 O O . GLU A 1 182 ? -0.968 12.842 12.988 1.00 74.50 182 GLU A O 1
ATOM 1412 N N . CYS A 1 183 ? -1.420 10.723 12.368 1.00 78.31 183 CYS A N 1
ATOM 1413 C CA . CYS A 1 183 ? -2.159 10.402 13.579 1.00 78.31 183 CYS A CA 1
ATOM 1414 C C . CYS A 1 183 ? -1.209 10.366 14.781 1.00 78.31 183 CYS A C 1
ATOM 1416 O O . CYS A 1 183 ? -0.297 9.533 14.815 1.00 78.31 183 CYS A O 1
ATOM 1418 N N . ASP A 1 184 ? -1.428 11.239 15.761 1.00 83.50 184 ASP A N 1
ATOM 1419 C CA . ASP A 1 184 ? -0.627 11.304 16.986 1.00 83.50 184 ASP A CA 1
ATOM 1420 C C . ASP A 1 184 ? -1.422 10.970 18.252 1.00 83.50 184 ASP A C 1
ATOM 1422 O O . ASP A 1 184 ? -0.816 10.722 19.288 1.00 83.50 184 ASP A O 1
ATOM 1426 N N . HIS A 1 185 ? -2.746 10.844 18.168 1.00 88.00 185 HIS A N 1
ATOM 1427 C CA . HIS A 1 185 ? -3.573 10.364 19.274 1.00 88.00 185 HIS A CA 1
ATOM 1428 C C . HIS A 1 185 ? -4.908 9.797 18.781 1.00 88.00 185 HIS A C 1
ATOM 1430 O O . HIS A 1 185 ? -5.236 9.839 17.591 1.00 88.00 185 HIS A O 1
ATOM 1436 N N . GLY A 1 186 ? -5.688 9.234 19.698 1.00 88.88 186 GLY A N 1
ATOM 1437 C CA . GLY A 1 186 ? -7.048 8.802 19.415 1.00 88.88 186 GLY A CA 1
ATOM 1438 C C . GLY A 1 186 ? -7.623 7.905 20.500 1.00 88.88 186 GLY A C 1
ATOM 1439 O O . GLY A 1 186 ? -7.089 7.798 21.605 1.00 88.88 186 GLY A O 1
ATOM 1440 N N . TRP A 1 187 ? -8.736 7.248 20.190 1.00 91.25 187 TRP A N 1
ATOM 1441 C CA . TRP A 1 187 ? -9.442 6.406 21.152 1.00 91.25 187 TRP A CA 1
ATOM 1442 C C . TRP A 1 187 ? -10.200 5.264 20.486 1.00 91.25 187 TRP A C 1
ATOM 1444 O O . TRP A 1 187 ? -10.442 5.260 19.280 1.00 91.25 187 TRP A O 1
ATOM 1454 N N . ILE A 1 188 ? -10.607 4.296 21.304 1.00 92.25 188 ILE A N 1
ATOM 1455 C CA . ILE A 1 188 ? -11.556 3.248 20.940 1.00 92.25 188 ILE A CA 1
ATOM 1456 C C . ILE A 1 188 ? -12.780 3.384 21.842 1.00 92.25 188 ILE A C 1
ATOM 1458 O O . ILE A 1 188 ? -12.647 3.424 23.065 1.00 92.25 188 ILE A O 1
ATOM 1462 N N . ALA A 1 189 ? -13.972 3.433 21.259 1.00 92.62 189 ALA A N 1
ATOM 1463 C CA . ALA A 1 189 ? -15.243 3.515 21.975 1.00 92.62 189 ALA A CA 1
ATOM 1464 C C . ALA A 1 189 ? -16.255 2.508 21.414 1.00 92.62 189 ALA A C 1
ATOM 1466 O O . ALA A 1 189 ? -16.050 1.930 20.351 1.00 92.62 189 ALA A O 1
ATOM 1467 N N . LEU A 1 190 ? -17.346 2.269 22.140 1.00 92.75 190 LEU A N 1
ATOM 1468 C CA . LEU A 1 190 ? -18.474 1.489 21.632 1.00 92.75 190 LEU A CA 1
ATOM 1469 C C . LEU A 1 190 ? -19.444 2.432 20.910 1.00 92.75 190 LEU A C 1
ATOM 1471 O O . LEU A 1 190 ? -19.954 3.357 21.539 1.00 92.75 190 LEU A O 1
ATOM 1475 N N . ASP A 1 191 ? -19.738 2.182 19.634 1.00 88.50 191 ASP A N 1
ATOM 1476 C CA . ASP A 1 191 ? -20.796 2.901 18.922 1.00 88.50 191 ASP A CA 1
ATOM 1477 C C . ASP A 1 191 ? -22.163 2.474 19.485 1.00 88.50 191 ASP A C 1
ATOM 1479 O O . ASP A 1 191 ? -22.550 1.306 19.345 1.00 88.50 191 ASP A O 1
ATOM 1483 N N . PRO A 1 192 ? -22.932 3.385 20.108 1.00 85.31 192 PRO A N 1
ATOM 1484 C CA . PRO A 1 192 ? -24.241 3.057 20.660 1.00 85.31 192 PRO A CA 1
ATOM 1485 C C . PRO A 1 192 ? -25.274 2.670 19.592 1.00 85.31 192 PRO A C 1
ATOM 1487 O O . PRO A 1 192 ? -26.262 2.017 19.927 1.00 85.31 192 PRO A O 1
ATOM 1490 N N . ALA A 1 193 ? -25.087 3.062 18.328 1.00 88.19 193 ALA A N 1
ATOM 1491 C CA . ALA A 1 193 ? -26.034 2.777 17.256 1.00 88.19 193 ALA A CA 1
ATOM 1492 C C . ALA A 1 193 ? -25.946 1.326 16.769 1.00 88.19 193 ALA A C 1
ATOM 1494 O O . ALA A 1 193 ? -26.980 0.709 16.501 1.00 88.19 193 ALA A O 1
ATOM 1495 N N . CYS A 1 194 ? -24.734 0.774 16.655 1.00 88.44 194 CYS A N 1
ATOM 1496 C CA . CYS A 1 194 ? -24.529 -0.580 16.134 1.00 88.44 194 CYS A CA 1
ATOM 1497 C C . CYS A 1 194 ? -23.900 -1.571 17.124 1.00 88.44 194 CYS A C 1
ATOM 1499 O O . CYS A 1 194 ? -23.831 -2.762 16.821 1.00 88.44 194 CYS A O 1
ATOM 1501 N N . GLY A 1 195 ? -23.463 -1.115 18.301 1.00 91.50 195 GLY A N 1
ATOM 1502 C CA . GLY A 1 195 ? -22.824 -1.953 19.317 1.00 91.50 195 GLY A CA 1
ATOM 1503 C C . GLY A 1 195 ? -21.446 -2.481 18.909 1.00 91.50 195 GLY A C 1
ATOM 1504 O O . GLY A 1 195 ? -20.982 -3.465 19.485 1.00 91.50 195 GLY A O 1
ATOM 1505 N N . ARG A 1 196 ? -20.803 -1.872 17.906 1.00 94.12 196 ARG A N 1
ATOM 1506 C CA . ARG A 1 196 ? -19.451 -2.229 17.449 1.00 94.12 196 ARG A CA 1
ATOM 1507 C C . ARG A 1 196 ? -18.427 -1.268 18.033 1.00 94.12 196 ARG A C 1
ATOM 1509 O O . ARG A 1 196 ? -18.769 -0.171 18.460 1.00 94.12 196 ARG A O 1
ATOM 1516 N N . LEU A 1 197 ? -17.168 -1.684 18.057 1.00 93.50 197 LEU A N 1
ATOM 1517 C CA . LEU A 1 197 ? -16.074 -0.834 18.512 1.00 93.50 197 LEU A CA 1
ATOM 1518 C C . LEU A 1 197 ? -15.680 0.124 17.393 1.00 93.50 197 LEU A C 1
ATOM 1520 O O . LEU A 1 197 ? -15.325 -0.336 16.314 1.00 93.50 197 LEU A O 1
ATOM 1524 N N . GLU A 1 198 ? -15.698 1.423 17.644 1.00 93.06 198 GLU A N 1
ATOM 1525 C CA . GLU A 1 198 ? -15.148 2.440 16.752 1.00 93.06 198 GLU A CA 1
ATOM 1526 C C . GLU A 1 198 ? -13.775 2.865 17.251 1.00 93.06 198 GLU A C 1
ATOM 1528 O O . GLU A 1 198 ? -13.626 3.281 18.399 1.00 93.06 198 GLU A O 1
ATOM 1533 N N . ALA A 1 199 ? -12.767 2.743 16.391 1.00 91.69 199 ALA A N 1
ATOM 1534 C CA . ALA A 1 199 ? -11.456 3.322 16.625 1.00 91.69 199 ALA A CA 1
ATOM 1535 C C . ALA A 1 199 ? -11.331 4.620 15.826 1.00 91.69 199 ALA A C 1
ATOM 1537 O O . ALA A 1 199 ? -11.586 4.627 14.620 1.00 91.69 199 ALA A O 1
ATOM 1538 N N . HIS A 1 200 ? -10.914 5.680 16.509 1.00 89.94 200 HIS A N 1
ATOM 1539 C CA . HIS A 1 200 ? -10.639 6.996 15.950 1.00 89.94 200 HIS A CA 1
ATOM 1540 C C . HIS A 1 200 ? -9.140 7.252 16.018 1.00 89.94 200 HIS A C 1
ATOM 1542 O O . HIS A 1 200 ? -8.528 7.066 17.073 1.00 89.94 200 HIS A O 1
ATOM 1548 N N . CYS A 1 201 ? -8.558 7.692 14.909 1.00 87.56 201 CYS A N 1
ATOM 1549 C CA . CYS A 1 201 ? -7.176 8.149 14.843 1.00 87.56 201 CYS A CA 1
ATOM 1550 C C . CYS A 1 201 ? -7.164 9.602 14.372 1.00 87.56 201 CYS A C 1
ATOM 1552 O O . CYS A 1 201 ? -7.633 9.895 13.270 1.00 87.56 201 CYS A O 1
ATOM 1554 N N . LEU A 1 202 ? -6.617 10.485 15.206 1.00 85.12 202 LEU A N 1
ATOM 1555 C CA . LEU A 1 202 ? -6.617 11.929 15.015 1.00 85.12 202 LEU A CA 1
ATOM 1556 C C . LEU A 1 202 ? -5.217 12.468 14.751 1.00 85.12 202 LEU A C 1
ATOM 1558 O O . LEU A 1 202 ? -4.239 12.035 15.364 1.00 85.12 202 LEU A O 1
ATOM 1562 N N . THR A 1 203 ? -5.143 13.454 13.862 1.00 83.44 203 THR A N 1
ATOM 1563 C CA . THR A 1 203 ? -3.962 14.307 13.695 1.00 83.44 203 THR A CA 1
ATOM 1564 C C . THR A 1 203 ? -3.826 15.312 14.832 1.00 83.44 203 THR A C 1
ATOM 1566 O O . THR A 1 203 ? -4.800 15.624 15.516 1.00 83.44 203 THR A O 1
ATOM 1569 N N . ARG A 1 204 ? -2.630 15.894 14.987 1.00 78.06 204 ARG A N 1
ATOM 1570 C CA . ARG A 1 204 ? -2.314 16.858 16.059 1.00 78.06 204 ARG A CA 1
ATOM 1571 C C . ARG A 1 204 ? -3.272 18.043 16.146 1.00 78.06 204 ARG A C 1
ATOM 1573 O O . ARG A 1 204 ? -3.523 18.584 17.217 1.00 78.06 204 ARG A O 1
ATOM 1580 N N . ASP A 1 205 ? -3.744 18.501 14.996 1.00 77.00 205 ASP A N 1
ATOM 1581 C CA . ASP A 1 205 ? -4.676 19.619 14.860 1.00 77.00 205 ASP A CA 1
ATOM 1582 C C . ASP A 1 205 ? -6.152 19.184 14.913 1.00 77.00 205 ASP A C 1
ATOM 1584 O O . ASP A 1 205 ? -7.053 20.013 14.772 1.00 77.00 205 ASP A O 1
ATOM 1588 N N . GLY A 1 206 ? -6.404 17.884 15.086 1.00 66.81 206 GLY A N 1
ATOM 1589 C CA . GLY A 1 206 ? -7.720 17.265 15.059 1.00 66.81 206 GLY A CA 1
ATOM 1590 C C . GLY A 1 206 ? -8.432 17.397 13.711 1.00 66.81 206 GLY A C 1
ATOM 1591 O O . GLY A 1 206 ? -9.645 17.193 13.663 1.00 66.81 206 GLY A O 1
ATOM 1592 N N . MET A 1 207 ? -7.750 17.790 12.627 1.00 62.91 207 MET A N 1
ATOM 1593 C CA . MET A 1 207 ? -8.398 18.058 11.337 1.00 62.91 207 MET A CA 1
ATOM 1594 C C . MET A 1 207 ? -8.712 16.792 10.537 1.00 62.91 207 MET A C 1
ATOM 1596 O O . MET A 1 207 ? -9.689 16.786 9.784 1.00 62.91 207 MET A O 1
ATOM 1600 N N . CYS A 1 208 ? -7.931 15.725 10.703 1.00 60.94 208 CYS A N 1
ATOM 1601 C CA . CYS A 1 208 ? -8.158 14.450 10.034 1.00 60.94 208 CYS A CA 1
ATOM 1602 C C . CYS A 1 208 ? -8.515 13.377 11.065 1.00 60.94 208 CYS A C 1
ATOM 1604 O O . CYS A 1 208 ? -7.689 13.029 11.904 1.00 60.94 208 CYS A O 1
ATOM 1606 N N . ASP A 1 209 ? -9.735 12.846 10.960 1.00 72.12 209 ASP A N 1
ATOM 1607 C CA . ASP A 1 209 ? -10.186 11.667 11.700 1.00 72.12 209 ASP A CA 1
ATOM 1608 C C . ASP A 1 209 ? -10.295 10.492 10.726 1.00 72.12 209 ASP A C 1
ATOM 1610 O O . ASP A 1 209 ? -11.043 10.546 9.741 1.00 72.12 209 ASP A O 1
ATOM 1614 N N . THR A 1 210 ? -9.520 9.440 10.980 1.00 80.69 210 THR A N 1
ATOM 1615 C CA . THR A 1 210 ? -9.762 8.144 10.347 1.00 80.69 210 THR A CA 1
ATOM 1616 C C . THR A 1 210 ? -10.543 7.283 11.323 1.00 80.69 210 THR A C 1
ATOM 1618 O O . THR A 1 210 ? -10.070 7.009 12.422 1.00 80.69 210 THR A O 1
ATOM 1621 N N . ILE A 1 211 ? -11.714 6.821 10.884 1.00 87.06 211 ILE A N 1
ATOM 1622 C CA . ILE A 1 211 ? -12.638 6.026 11.696 1.00 87.06 211 ILE A CA 1
ATOM 1623 C C . ILE A 1 211 ? -12.789 4.639 11.078 1.00 87.06 211 ILE A C 1
ATOM 1625 O O . ILE A 1 211 ? -12.985 4.505 9.863 1.00 87.06 211 ILE A O 1
ATOM 1629 N N . ALA A 1 212 ? -12.742 3.604 11.914 1.00 88.88 212 ALA A N 1
ATOM 1630 C CA . ALA A 1 212 ? -13.053 2.238 11.512 1.00 88.88 212 ALA A CA 1
ATOM 1631 C C . ALA A 1 212 ? -13.793 1.466 12.614 1.00 88.88 212 ALA A C 1
ATOM 1633 O O . ALA A 1 212 ? -13.546 1.664 13.803 1.00 88.88 212 ALA A O 1
ATOM 1634 N N . CYS A 1 213 ? -14.690 0.562 12.202 1.00 90.81 213 CYS A N 1
ATOM 1635 C CA . CYS A 1 213 ? -15.497 -0.258 13.106 1.00 90.81 213 CYS A CA 1
ATOM 1636 C C . CYS A 1 213 ? -14.979 -1.703 13.189 1.00 90.81 213 CYS A C 1
ATOM 1638 O O . CYS A 1 213 ? -14.716 -2.336 12.161 1.00 90.81 213 CYS A O 1
ATOM 1640 N N . PHE A 1 214 ? -14.939 -2.262 14.397 1.00 92.19 214 PHE A N 1
ATOM 1641 C CA . PHE A 1 214 ? -14.383 -3.575 14.709 1.00 92.19 214 PHE A CA 1
ATOM 1642 C C . PHE A 1 214 ? -15.296 -4.380 15.628 1.00 92.19 214 PHE A C 1
ATOM 1644 O O . PHE A 1 214 ? -16.059 -3.838 16.426 1.00 92.19 214 PHE A O 1
ATOM 1651 N N . ASP A 1 215 ? -15.154 -5.701 15.554 1.00 92.25 215 ASP A N 1
ATO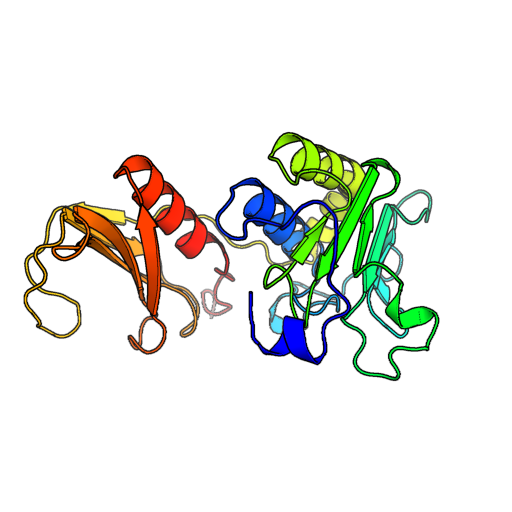M 1652 C CA . ASP A 1 215 ? -15.919 -6.635 16.387 1.00 92.25 215 ASP A CA 1
ATOM 1653 C C . ASP A 1 215 ? -15.145 -7.061 17.650 1.00 92.25 215 ASP A C 1
ATOM 1655 O O . ASP A 1 215 ? -15.673 -7.778 18.495 1.00 92.25 215 ASP A O 1
ATOM 1659 N N . SER A 1 216 ? -13.880 -6.641 17.794 1.00 93.25 216 SER A N 1
ATOM 1660 C CA . SER A 1 216 ? -13.050 -6.937 18.969 1.00 93.25 216 SER A CA 1
ATOM 1661 C C . SER A 1 216 ? -12.016 -5.846 19.258 1.00 93.25 216 SER A C 1
ATOM 1663 O O . SER A 1 216 ? -11.541 -5.167 18.344 1.00 93.25 216 SER A O 1
ATOM 1665 N N . MET A 1 217 ? -11.647 -5.708 20.538 1.00 92.44 217 MET A N 1
ATOM 1666 C CA . MET A 1 217 ? -10.627 -4.749 20.980 1.00 92.44 217 MET A CA 1
ATOM 1667 C C . MET A 1 217 ? -9.256 -5.054 20.380 1.00 92.44 217 MET A C 1
ATOM 1669 O O . MET A 1 217 ? -8.547 -4.128 20.003 1.00 92.44 217 MET A O 1
ATOM 1673 N N . ASP A 1 218 ? -8.896 -6.330 20.235 1.00 91.06 218 ASP A N 1
ATOM 1674 C CA . ASP A 1 218 ? -7.617 -6.719 19.633 1.00 91.06 218 ASP A CA 1
ATOM 1675 C C . ASP A 1 218 ? -7.535 -6.285 18.165 1.00 91.06 218 ASP A C 1
ATOM 1677 O O . ASP A 1 218 ? -6.513 -5.752 17.737 1.00 91.06 218 ASP A O 1
ATOM 1681 N N . ALA A 1 219 ? -8.623 -6.437 17.400 1.00 86.94 219 ALA A N 1
ATOM 1682 C CA . ALA A 1 219 ? -8.680 -5.963 16.019 1.00 86.94 219 ALA A CA 1
ATOM 1683 C C . ALA A 1 219 ? -8.592 -4.431 15.933 1.00 86.94 219 ALA A C 1
ATOM 1685 O O . ALA A 1 219 ? -7.854 -3.916 15.089 1.00 86.94 219 ALA A O 1
ATOM 1686 N N . ALA A 1 220 ? -9.287 -3.720 16.828 1.00 89.81 220 ALA A N 1
ATOM 1687 C CA . ALA A 1 220 ? -9.252 -2.262 16.908 1.00 89.81 220 ALA A CA 1
ATOM 1688 C C . ALA A 1 220 ? -7.849 -1.744 17.266 1.00 89.81 220 ALA A C 1
ATOM 1690 O O . ALA A 1 220 ? -7.284 -0.940 16.529 1.00 89.81 220 ALA A O 1
ATOM 1691 N N . ARG A 1 221 ? -7.225 -2.269 18.329 1.00 90.00 221 ARG A N 1
ATOM 1692 C CA . ARG A 1 221 ? -5.851 -1.913 18.730 1.00 90.00 221 ARG A CA 1
ATOM 1693 C C . ARG A 1 221 ? -4.833 -2.248 17.648 1.00 90.00 221 ARG A C 1
ATOM 1695 O O . ARG A 1 221 ? -3.944 -1.447 17.370 1.00 90.00 221 ARG A O 1
ATOM 1702 N N . ALA A 1 222 ? -4.966 -3.409 17.004 1.00 86.19 222 ALA A N 1
ATOM 1703 C CA . ALA A 1 222 ? -4.094 -3.784 15.900 1.00 86.19 222 ALA A CA 1
ATOM 1704 C C . ALA A 1 222 ? -4.251 -2.839 14.705 1.00 86.19 222 ALA A C 1
ATOM 1706 O O . ALA A 1 222 ? -3.281 -2.623 13.981 1.00 86.19 222 ALA A O 1
ATOM 1707 N N . TRP A 1 223 ? -5.455 -2.321 14.449 1.00 86.56 223 TRP A N 1
ATOM 1708 C CA . TRP A 1 223 ? -5.684 -1.327 13.404 1.00 86.56 223 TRP A CA 1
ATOM 1709 C C . TRP A 1 223 ? -5.102 0.035 13.780 1.00 86.56 223 TRP A C 1
ATOM 1711 O O . TRP A 1 223 ? -4.342 0.583 12.989 1.00 86.56 223 TRP A O 1
ATOM 1721 N N . VAL A 1 224 ? -5.320 0.510 15.009 1.00 86.88 224 VAL A N 1
ATOM 1722 C CA . VAL A 1 224 ? -4.697 1.741 15.526 1.00 86.88 224 VAL A CA 1
ATOM 1723 C C . VAL A 1 224 ? -3.175 1.674 15.410 1.00 86.88 224 VAL A C 1
ATOM 1725 O O . VAL A 1 224 ? -2.550 2.582 14.873 1.00 86.88 224 VAL A O 1
ATOM 1728 N N . ALA A 1 225 ? -2.564 0.564 15.831 1.00 83.25 225 ALA A N 1
ATOM 1729 C CA . ALA A 1 225 ? -1.125 0.364 15.692 1.00 83.25 225 ALA A CA 1
ATOM 1730 C C . ALA A 1 225 ? -0.670 0.352 14.219 1.00 83.25 225 ALA A C 1
ATOM 1732 O O . ALA A 1 225 ? 0.476 0.678 13.927 1.00 83.25 225 ALA A O 1
ATOM 1733 N N . ARG A 1 226 ? -1.529 -0.029 13.263 1.00 77.94 226 ARG A N 1
ATOM 1734 C CA . ARG A 1 226 ? -1.231 0.069 11.821 1.00 77.94 226 ARG A CA 1
ATOM 1735 C C . ARG A 1 226 ? -1.315 1.507 11.328 1.00 77.94 226 ARG A C 1
ATOM 1737 O O . ARG A 1 226 ? -0.360 1.961 10.708 1.00 77.94 226 ARG A O 1
ATOM 1744 N N . GLU A 1 227 ? -2.375 2.238 11.651 1.00 79.06 227 GLU A N 1
ATOM 1745 C CA . GLU A 1 227 ? -2.496 3.641 11.237 1.00 79.06 227 GLU A CA 1
ATOM 1746 C C . GLU A 1 227 ? -1.398 4.516 11.859 1.00 79.06 227 GLU A C 1
ATOM 1748 O O . GLU A 1 227 ? -0.753 5.287 11.153 1.00 79.06 227 GLU A O 1
ATOM 1753 N N . ALA A 1 228 ? -1.068 4.296 13.135 1.00 74.38 228 ALA A N 1
ATOM 1754 C CA . ALA A 1 228 ? 0.041 4.963 13.820 1.00 74.38 228 ALA A CA 1
ATOM 1755 C C . ALA A 1 228 ? 1.426 4.657 13.213 1.00 74.38 228 ALA A C 1
ATOM 1757 O O . ALA A 1 228 ? 2.369 5.429 13.413 1.00 74.38 228 ALA A O 1
ATOM 1758 N N . ARG A 1 229 ? 1.575 3.533 12.491 1.00 67.44 229 ARG A N 1
ATOM 1759 C CA . ARG A 1 229 ? 2.824 3.132 11.816 1.00 67.44 229 ARG A CA 1
ATOM 1760 C C . ARG A 1 229 ? 2.988 3.744 10.433 1.00 67.44 229 ARG A C 1
ATOM 1762 O O . ARG A 1 229 ? 4.123 3.983 10.033 1.00 67.44 229 ARG A O 1
ATOM 1769 N N . ARG A 1 230 ? 1.896 3.968 9.701 1.00 61.12 230 ARG A N 1
ATOM 1770 C CA . ARG A 1 230 ? 1.928 4.156 8.242 1.00 61.12 230 ARG A CA 1
ATOM 1771 C C . ARG A 1 230 ? 2.733 5.365 7.741 1.00 61.12 230 ARG A C 1
ATOM 1773 O O . ARG A 1 230 ? 2.994 5.400 6.544 1.00 61.12 230 ARG A O 1
ATOM 1780 N N . TRP A 1 231 ? 3.164 6.320 8.581 1.00 51.12 231 TRP A N 1
ATOM 1781 C CA . TRP A 1 231 ? 3.723 7.577 8.052 1.00 51.12 231 TRP A CA 1
ATOM 1782 C C . TRP A 1 231 ? 4.904 8.240 8.771 1.00 51.12 231 TRP A C 1
ATOM 1784 O O . TRP A 1 231 ? 5.407 9.221 8.246 1.00 51.12 231 TRP A O 1
ATOM 1794 N N . ARG A 1 232 ? 5.438 7.705 9.872 1.00 54.97 232 ARG A N 1
ATOM 1795 C CA . ARG A 1 232 ? 6.470 8.404 10.669 1.00 54.97 232 ARG A CA 1
ATOM 1796 C C . ARG A 1 232 ? 7.811 8.573 9.956 1.00 54.97 232 ARG A C 1
ATOM 1798 O O . ARG A 1 232 ? 8.675 7.706 10.056 1.00 54.97 232 ARG A O 1
ATOM 1805 N N . TYR A 1 233 ? 8.062 9.712 9.328 1.00 50.00 233 TYR A N 1
ATOM 1806 C CA . TYR A 1 233 ? 9.431 10.071 8.959 1.00 50.00 233 TYR A CA 1
ATOM 1807 C C . TYR A 1 233 ? 10.161 10.599 10.198 1.00 50.00 233 TYR A C 1
ATOM 1809 O O . TYR A 1 233 ? 9.595 11.430 10.905 1.00 50.00 233 TYR A O 1
ATOM 1817 N N . PRO A 1 234 ? 11.392 10.146 10.502 1.00 47.78 234 PRO A N 1
ATOM 1818 C CA . PRO A 1 234 ? 12.171 10.786 11.552 1.00 47.78 234 PRO A CA 1
ATOM 1819 C C . PRO A 1 234 ? 12.325 12.270 11.205 1.00 47.78 234 PRO A C 1
ATOM 1821 O O . PRO A 1 234 ? 12.774 12.604 10.102 1.00 47.78 234 PRO A O 1
ATOM 1824 N N . ASP A 1 235 ? 11.911 13.135 12.132 1.00 49.19 235 ASP A N 1
ATOM 1825 C CA . ASP A 1 235 ? 12.072 14.580 12.015 1.00 49.19 235 ASP A CA 1
ATOM 1826 C C . ASP A 1 235 ? 13.542 14.914 11.723 1.00 49.19 235 ASP A C 1
ATOM 1828 O O . ASP A 1 235 ? 14.454 14.439 12.398 1.00 49.19 235 ASP A O 1
ATOM 1832 N N . GLU A 1 236 ? 13.785 15.792 10.746 1.00 46.22 236 GLU A N 1
ATOM 1833 C CA . GLU A 1 236 ? 15.124 16.318 10.431 1.00 46.22 236 GLU A CA 1
ATOM 1834 C C . GLU A 1 236 ? 15.663 17.300 11.485 1.00 46.22 236 GLU A C 1
ATOM 1836 O O . GLU A 1 236 ? 16.634 18.013 11.242 1.00 46.22 236 GLU A O 1
ATOM 1841 N N . LYS A 1 237 ? 15.042 17.389 12.662 1.00 45.56 237 LYS A N 1
ATOM 1842 C CA . LYS A 1 237 ? 15.409 18.365 13.689 1.00 45.56 237 LYS A CA 1
ATOM 1843 C C . LYS A 1 237 ? 15.693 17.671 15.008 1.00 45.56 237 LYS A C 1
ATOM 1845 O O . LYS A 1 237 ? 14.861 17.654 15.907 1.00 45.56 237 LYS A O 1
ATOM 1850 N N . GLY A 1 238 ? 16.894 17.108 15.089 1.00 44.59 238 GLY A N 1
ATOM 1851 C CA . GLY A 1 238 ? 17.446 16.545 16.319 1.00 44.59 238 GLY A CA 1
ATOM 1852 C C . GLY A 1 238 ? 18.932 16.808 16.556 1.00 44.59 238 GLY A C 1
ATOM 1853 O O . GLY A 1 238 ? 19.366 16.581 17.673 1.00 44.59 238 GLY A O 1
ATOM 1854 N N . ASP A 1 239 ? 19.686 17.319 15.575 1.00 39.78 239 ASP A N 1
ATOM 1855 C CA . ASP A 1 239 ? 21.104 17.669 15.740 1.00 39.78 239 ASP A CA 1
ATOM 1856 C C . ASP A 1 239 ? 21.392 19.042 15.108 1.00 39.78 239 ASP A C 1
ATOM 1858 O O . ASP A 1 239 ? 21.854 19.155 13.970 1.00 39.78 239 ASP A O 1
ATOM 1862 N N . SER A 1 240 ? 21.089 20.105 15.853 1.00 40.25 240 SER A N 1
ATOM 1863 C CA . SER A 1 240 ? 21.650 21.448 15.654 1.00 40.25 240 SER A CA 1
ATOM 1864 C C . SER A 1 240 ? 21.779 22.155 16.992 1.00 40.25 240 SER A C 1
ATOM 1866 O O . SER A 1 240 ? 20.735 22.212 17.683 1.00 40.25 240 SER A O 1
#

Organism: NCBI:txid1630166

Radius of gyration: 19.41 Å; chains: 1; bounding box: 48×37×55 Å

Secondary structure (DSSP, 8-state):
--HHHHHH-----SEE--TTSHHHHHHHHHHHHTTB-TTSSBPPGGGBSSPPPTTTEEEETTEEEEE-TTT--EEEEEEPPP-S-TTSGGGGS-SEEEGGGTEEEEESSSTTTTEEESS---HHHHHHHHHHHHHHHHHHTTTB-PPP--PPEEEE--SB-TTS-B--EEEEEEPPP--TTSEEEEEEEE-TTT-PEEEEEEETTS--EEEEEESSHHHHHHHHHHHTTTT-PPPS-S--